Protein AF-C0H4D9-F1 (afdb_monomer)

Foldseek 3Di:
DCQPPPVLVSLVCLLPPPDDDLLVVQLVLLLVLLVVLLVLLVVLLVLLVVLVVPDPDFDPNVLSVVSNVLSVLLNVLSVVLNPDPCLSSVLSSCLLQVAALVSVVCSCVPVVPNSDDNVSSVSSVVNVVSLVVQLVSLVVLCVVLVPDPVLVPCPDSNSVSSPVSSVVSNVSSVVSVVSNCVSHPDDPVVSVVNNVVSVVVNVVVVVVVVVVVVD

Structure (mmCIF, N/CA/C/O backbone):
data_AF-C0H4D9-F1
#
_entry.id   AF-C0H4D9-F1
#
loop_
_atom_site.group_PDB
_atom_site.id
_atom_site.type_symbol
_atom_site.label_atom_id
_atom_site.label_alt_id
_atom_site.label_comp_id
_atom_site.label_asym_id
_atom_site.label_entity_id
_atom_site.label_seq_id
_atom_site.pdbx_PDB_ins_code
_atom_site.Cartn_x
_atom_site.Cartn_y
_atom_site.Cartn_z
_atom_site.occupancy
_atom_site.B_iso_or_equiv
_atom_site.auth_seq_id
_atom_site.auth_comp_id
_atom_site.auth_asym_id
_atom_site.auth_atom_id
_atom_site.pdbx_PDB_model_num
ATOM 1 N N . MET A 1 1 ? -23.596 -16.911 12.155 1.00 37.97 1 MET A N 1
ATOM 2 C CA . MET A 1 1 ? -22.727 -15.790 11.741 1.00 37.97 1 MET A CA 1
ATOM 3 C C . MET A 1 1 ? -23.620 -14.581 11.453 1.00 37.97 1 MET A C 1
ATOM 5 O O . MET A 1 1 ? -24.097 -14.422 10.344 1.00 37.97 1 MET A O 1
ATOM 9 N N . TYR A 1 2 ? -23.973 -13.820 12.497 1.00 35.69 2 TYR A N 1
ATOM 10 C CA . TYR A 1 2 ? -25.008 -12.763 12.500 1.00 35.69 2 TYR A CA 1
ATOM 11 C C . TYR A 1 2 ? -24.387 -11.387 12.828 1.00 35.69 2 TYR A C 1
ATOM 13 O O . TYR A 1 2 ? -24.858 -10.679 13.711 1.00 35.69 2 TYR A O 1
ATOM 21 N N . LEU A 1 3 ? -23.286 -11.010 12.171 1.00 48.09 3 LEU A N 1
ATOM 22 C CA . LEU A 1 3 ? -22.517 -9.817 12.571 1.00 48.09 3 LEU A CA 1
ATOM 23 C C . LEU A 1 3 ? -23.086 -8.468 12.088 1.00 48.09 3 LEU A C 1
ATOM 25 O O . LEU A 1 3 ? -22.596 -7.435 12.522 1.00 48.09 3 LEU A O 1
ATOM 29 N N . PHE A 1 4 ? -24.152 -8.450 11.277 1.00 52.28 4 PHE A N 1
ATOM 30 C CA . PHE A 1 4 ? -24.694 -7.208 10.696 1.00 52.28 4 PHE A CA 1
ATOM 31 C C . PHE A 1 4 ? -26.225 -7.128 10.722 1.00 52.28 4 PHE A C 1
ATOM 33 O O . PHE A 1 4 ? -26.843 -6.723 9.741 1.00 52.28 4 PHE A O 1
ATOM 40 N N . LYS A 1 5 ? -26.882 -7.543 11.815 1.00 46.16 5 LYS A N 1
ATOM 41 C CA . LYS A 1 5 ? -28.357 -7.501 11.852 1.00 46.16 5 LYS A CA 1
ATOM 42 C C . LYS A 1 5 ? -28.917 -6.067 11.872 1.00 46.16 5 LYS A C 1
ATOM 44 O O . LYS A 1 5 ? -30.000 -5.872 11.348 1.00 46.16 5 LYS A O 1
ATOM 49 N N . ASN A 1 6 ? -28.133 -5.089 12.346 1.00 52.19 6 ASN A N 1
ATOM 50 C CA . ASN A 1 6 ? -28.370 -3.648 12.197 1.00 52.19 6 ASN A CA 1
ATOM 51 C C . ASN A 1 6 ? -27.038 -2.957 11.850 1.00 52.19 6 ASN A C 1
ATOM 53 O O . ASN A 1 6 ? -26.202 -2.769 12.734 1.00 52.19 6 ASN A O 1
ATOM 57 N N . ALA A 1 7 ? -26.818 -2.588 10.580 1.00 55.47 7 ALA A N 1
ATOM 58 C CA . ALA A 1 7 ? -25.564 -1.971 10.123 1.00 55.47 7 ALA A CA 1
ATOM 59 C C . ALA A 1 7 ? -25.192 -0.737 10.962 1.00 55.47 7 ALA A C 1
ATOM 61 O O . ALA A 1 7 ? -24.068 -0.639 11.445 1.00 55.47 7 ALA A O 1
ATOM 62 N N . LYS A 1 8 ? -26.169 0.130 11.255 1.00 55.28 8 LYS A N 1
ATOM 63 C CA . LYS A 1 8 ? -25.978 1.338 12.065 1.00 55.28 8 LYS A CA 1
ATOM 64 C C . LYS A 1 8 ? -25.547 1.042 13.505 1.00 55.28 8 LYS A C 1
ATOM 66 O O . LYS A 1 8 ? -24.585 1.644 13.965 1.00 55.28 8 LYS A O 1
ATOM 71 N N . ASP A 1 9 ? -26.186 0.095 14.191 1.00 55.47 9 ASP A N 1
ATOM 72 C CA . ASP A 1 9 ? -25.812 -0.260 15.570 1.00 55.47 9 ASP A CA 1
ATOM 73 C C . ASP A 1 9 ? -24.460 -0.975 15.611 1.00 55.47 9 ASP A C 1
ATOM 75 O O . ASP A 1 9 ? -23.673 -0.754 16.525 1.00 55.47 9 ASP A O 1
ATOM 79 N N . SER A 1 10 ? -24.147 -1.795 14.600 1.00 57.94 10 SER A N 1
ATOM 80 C CA . SER A 1 10 ? -22.816 -2.399 14.469 1.00 57.94 10 SER A CA 1
ATOM 81 C C . SER A 1 10 ? -21.737 -1.349 14.199 1.00 57.94 10 SER A C 1
ATOM 83 O O . SER A 1 10 ? -20.654 -1.431 14.773 1.00 57.94 10 SER A O 1
ATOM 85 N N . LEU A 1 11 ? -22.055 -0.319 13.406 1.00 59.88 11 LEU A N 1
ATOM 86 C CA . LEU A 1 11 ? -21.171 0.800 13.106 1.00 59.88 11 LEU A CA 1
ATOM 87 C C . LEU A 1 11 ? -20.950 1.630 14.370 1.00 59.88 11 LEU A C 1
ATOM 89 O O . LEU A 1 11 ? -19.810 1.768 14.796 1.00 59.88 11 LEU A O 1
ATOM 93 N N . ILE A 1 12 ? -22.015 2.068 15.045 1.00 59.69 12 ILE A N 1
ATOM 94 C CA . ILE A 1 12 ? -21.944 2.801 16.317 1.00 59.69 12 ILE A CA 1
ATOM 95 C C . ILE A 1 12 ? -21.172 1.994 17.364 1.00 59.69 12 ILE A C 1
ATOM 97 O O . ILE A 1 12 ? -20.247 2.529 17.965 1.00 59.69 12 ILE A O 1
ATOM 101 N N . ASN A 1 13 ? -21.457 0.699 17.528 1.00 60.62 13 ASN A N 1
ATOM 102 C CA . ASN A 1 13 ? -20.742 -0.145 18.486 1.00 60.62 13 ASN A CA 1
ATOM 103 C C . ASN A 1 13 ? -19.265 -0.329 18.113 1.00 60.62 13 ASN A C 1
ATOM 105 O O . ASN A 1 13 ? -18.414 -0.275 18.993 1.00 60.62 13 ASN A O 1
ATOM 109 N N . SER A 1 14 ? -18.929 -0.489 16.830 1.00 60.72 14 SER A N 1
ATOM 110 C CA . SER A 1 14 ? -17.529 -0.559 16.377 1.00 60.72 14 SER A CA 1
ATOM 111 C C . SER A 1 14 ? -16.795 0.782 16.511 1.00 60.72 14 SER A C 1
ATOM 113 O O . SER A 1 14 ? -15.576 0.828 16.692 1.00 60.72 14 SER A O 1
ATOM 115 N N . LEU A 1 15 ? -17.534 1.893 16.435 1.00 58.78 15 LEU A N 1
ATOM 116 C CA . LEU A 1 15 ? -17.000 3.232 16.612 1.00 58.78 15 LEU A CA 1
ATOM 117 C C . LEU A 1 15 ? -16.802 3.574 18.093 1.00 58.78 15 LEU A C 1
ATOM 119 O O . LEU A 1 15 ? -15.788 4.191 18.409 1.00 58.78 15 LEU A O 1
ATOM 123 N N . GLN A 1 16 ? -17.717 3.152 18.970 1.00 57.56 16 GLN A N 1
ATOM 124 C CA . GLN A 1 16 ? -17.762 3.509 20.392 1.00 57.56 16 GLN A CA 1
ATOM 125 C C . GLN A 1 16 ? -17.072 2.500 21.324 1.00 57.56 16 GLN A C 1
ATOM 127 O O . GLN A 1 16 ? -16.568 2.906 22.369 1.00 57.56 16 GLN A O 1
ATOM 132 N N . TYR A 1 17 ? -17.012 1.206 20.985 1.00 52.22 17 TYR A N 1
ATOM 133 C CA . TYR A 1 17 ? -16.417 0.179 21.850 1.00 52.22 17 TYR A CA 1
ATOM 134 C C . TYR A 1 17 ? -15.049 -0.299 21.345 1.00 52.22 17 TYR A C 1
ATOM 136 O O . TYR A 1 17 ? -14.932 -1.103 20.425 1.00 52.22 17 TYR A O 1
ATOM 144 N N . ASP A 1 18 ? -14.003 0.137 22.050 1.00 54.44 18 ASP A N 1
ATOM 145 C CA . ASP A 1 18 ? -12.573 -0.131 21.809 1.00 54.44 18 ASP A CA 1
ATOM 146 C C . ASP A 1 18 ? -12.089 -1.557 22.160 1.00 54.44 18 ASP A C 1
ATOM 148 O O . ASP A 1 18 ? -10.903 -1.809 22.387 1.00 54.44 18 ASP A O 1
ATOM 152 N N . LYS A 1 19 ? -12.990 -2.538 22.238 1.00 46.06 19 LYS A N 1
ATOM 153 C CA . LYS A 1 19 ? -12.646 -3.885 22.716 1.00 46.06 19 LYS A CA 1
ATOM 154 C C . LYS A 1 19 ? -12.554 -4.881 21.568 1.00 46.06 19 LYS A C 1
ATOM 156 O O . LYS A 1 19 ? -13.545 -5.517 21.235 1.00 46.06 19 LYS A O 1
ATOM 161 N N . SER A 1 20 ? -11.358 -5.066 21.004 1.00 55.25 20 SER A N 1
ATOM 162 C CA . SER A 1 20 ? -10.828 -6.395 20.629 1.00 55.25 20 SER A CA 1
ATOM 163 C C . SER A 1 20 ? -9.484 -6.290 19.889 1.00 55.25 20 SER A C 1
ATOM 165 O O . SER A 1 20 ? -9.275 -5.449 19.015 1.00 55.25 20 SER A O 1
ATOM 167 N N . SER A 1 21 ? -8.566 -7.196 20.240 1.00 62.94 21 SER A N 1
ATOM 168 C CA . SER A 1 21 ? -7.184 -7.339 19.748 1.00 62.94 21 SER A CA 1
ATOM 169 C C . SER A 1 21 ? -6.909 -7.123 18.244 1.00 62.94 21 SER A C 1
ATOM 171 O O . SER A 1 21 ? -5.824 -6.603 17.950 1.00 62.94 21 SER A O 1
ATOM 173 N N . PRO A 1 22 ? -7.797 -7.456 17.276 1.00 74.06 22 PRO A N 1
ATOM 174 C CA . PRO A 1 22 ? -7.524 -7.200 15.862 1.00 74.06 22 PRO A CA 1
ATOM 175 C C . PRO A 1 22 ? -7.371 -5.715 15.529 1.00 74.06 22 PRO A C 1
ATOM 177 O O . PRO A 1 22 ? -6.440 -5.377 14.805 1.00 74.06 22 PRO A O 1
ATOM 180 N N . LEU A 1 23 ? -8.199 -4.813 16.074 1.00 77.06 23 LEU A N 1
ATOM 181 C CA . LEU A 1 23 ? -8.164 -3.397 15.678 1.00 77.06 23 LEU A CA 1
ATOM 182 C C . LEU A 1 23 ? -6.871 -2.704 16.133 1.00 77.06 23 LEU A C 1
ATOM 184 O O . LEU A 1 23 ? -6.283 -1.931 15.380 1.00 77.06 23 LEU A O 1
ATOM 188 N N . ILE A 1 24 ? -6.390 -3.021 17.340 1.00 80.06 24 ILE A N 1
ATOM 189 C CA . ILE A 1 24 ? -5.120 -2.502 17.878 1.00 80.06 24 ILE A CA 1
ATOM 190 C C . ILE A 1 24 ? -3.944 -3.001 17.032 1.00 80.06 24 ILE A C 1
ATOM 192 O O . ILE A 1 24 ? -3.076 -2.216 16.643 1.00 80.06 24 ILE A O 1
ATOM 196 N N . LYS A 1 25 ? -3.936 -4.300 16.704 1.00 84.06 25 LYS A N 1
ATOM 197 C CA . LYS A 1 25 ? -2.918 -4.902 15.835 1.00 84.06 25 LYS A CA 1
ATOM 198 C C . LYS A 1 25 ? -2.919 -4.243 14.456 1.00 84.06 25 LYS A C 1
ATOM 200 O O . LYS A 1 25 ? -1.864 -3.876 13.950 1.00 84.06 25 LYS A O 1
ATOM 205 N N . LEU A 1 26 ? -4.097 -4.054 13.877 1.00 85.75 26 LEU A N 1
ATOM 206 C CA . LEU A 1 26 ? -4.300 -3.482 12.550 1.00 85.75 26 LEU A CA 1
ATOM 207 C C . LEU A 1 26 ? -3.932 -1.985 12.522 1.00 85.75 26 LEU A C 1
ATOM 209 O O . LEU A 1 26 ? -3.289 -1.544 11.578 1.00 85.75 26 LEU A O 1
ATOM 213 N N . ASN A 1 27 ? -4.195 -1.226 13.592 1.00 87.19 27 ASN A N 1
ATOM 214 C CA . ASN A 1 27 ? -3.711 0.152 13.761 1.00 87.19 27 ASN A CA 1
ATOM 215 C C . ASN A 1 27 ? -2.172 0.230 13.791 1.00 87.19 27 ASN A C 1
ATOM 217 O O . ASN A 1 27 ? -1.574 1.054 13.097 1.00 87.19 27 ASN A O 1
ATOM 221 N N . TYR A 1 28 ? -1.513 -0.652 14.552 1.00 87.56 28 TYR A N 1
ATOM 222 C CA . TYR A 1 28 ? -0.048 -0.725 14.566 1.00 87.56 28 TYR A CA 1
ATOM 223 C C . TYR A 1 28 ? 0.511 -1.061 13.177 1.00 87.56 28 TYR A C 1
ATOM 225 O O . TYR A 1 28 ? 1.424 -0.387 12.699 1.00 87.56 28 TYR A O 1
ATOM 233 N N . LEU A 1 29 ? -0.076 -2.054 12.501 1.00 91.25 29 LEU A N 1
ATOM 234 C CA . LEU A 1 29 ? 0.303 -2.427 11.139 1.00 91.25 29 LEU A CA 1
ATOM 235 C C . LEU A 1 29 ? 0.107 -1.265 10.161 1.00 91.25 29 LEU A C 1
ATOM 237 O O . LEU A 1 29 ? 1.019 -0.990 9.391 1.00 91.25 29 LEU A O 1
ATOM 241 N N . PHE A 1 30 ? -1.003 -0.525 10.227 1.00 90.56 30 PHE A N 1
ATOM 242 C CA . PHE A 1 30 ? -1.216 0.641 9.364 1.00 90.56 30 PHE A CA 1
ATOM 243 C C . PHE A 1 30 ? -0.217 1.761 9.612 1.00 90.56 30 PHE A C 1
ATOM 245 O O . PHE A 1 30 ? 0.245 2.376 8.656 1.00 90.56 30 PHE A O 1
ATOM 252 N N . LYS A 1 31 ? 0.183 1.999 10.863 1.00 92.62 31 LYS A N 1
ATOM 253 C CA . LYS A 1 31 ? 1.251 2.959 11.165 1.00 92.62 31 LYS A CA 1
ATOM 254 C C . LYS A 1 31 ? 2.574 2.556 10.509 1.00 92.62 31 LYS A C 1
ATOM 256 O O . LYS A 1 31 ? 3.301 3.419 10.026 1.00 92.62 31 LYS A O 1
ATOM 261 N N . VAL A 1 32 ? 2.885 1.260 10.486 1.00 93.31 32 VAL A N 1
ATOM 262 C CA . VAL A 1 32 ? 4.077 0.724 9.813 1.00 93.31 32 VAL A CA 1
ATOM 263 C C . VAL A 1 32 ? 3.936 0.831 8.293 1.00 93.31 32 VAL A C 1
ATOM 265 O O . VAL A 1 32 ? 4.820 1.394 7.654 1.00 93.31 32 VAL A O 1
ATOM 268 N N . ILE A 1 33 ? 2.815 0.372 7.729 1.00 93.06 33 ILE A N 1
ATOM 269 C CA . ILE A 1 33 ? 2.524 0.431 6.290 1.00 93.06 33 ILE A CA 1
ATOM 270 C C . ILE A 1 33 ? 2.630 1.871 5.794 1.00 93.06 33 ILE A C 1
ATOM 272 O O . ILE A 1 33 ? 3.413 2.125 4.894 1.00 93.06 33 ILE A O 1
ATOM 276 N N . LEU A 1 34 ? 1.947 2.827 6.429 1.00 93.75 34 LEU A N 1
ATOM 277 C CA . LEU A 1 34 ? 1.977 4.233 6.019 1.00 93.75 34 LEU A CA 1
ATOM 278 C C . LEU A 1 34 ? 3.386 4.833 6.055 1.00 93.75 34 LEU A C 1
ATOM 280 O O . LEU A 1 34 ? 3.729 5.615 5.176 1.00 93.75 34 LEU A O 1
ATOM 284 N N . ARG A 1 35 ? 4.220 4.463 7.038 1.00 94.44 35 ARG A N 1
ATOM 285 C CA . ARG A 1 35 ? 5.624 4.906 7.090 1.00 94.44 35 ARG A CA 1
ATOM 286 C C . ARG A 1 35 ? 6.430 4.354 5.923 1.00 94.44 35 ARG A C 1
ATOM 288 O O . ARG A 1 35 ? 7.180 5.103 5.306 1.00 94.44 35 ARG A O 1
ATOM 295 N N . PHE A 1 36 ? 6.274 3.069 5.615 1.00 93.31 36 PHE A N 1
ATOM 296 C CA . PHE A 1 36 ? 6.937 2.469 4.461 1.00 93.31 36 PHE A CA 1
ATOM 297 C C . PHE A 1 36 ? 6.423 3.061 3.152 1.00 93.31 3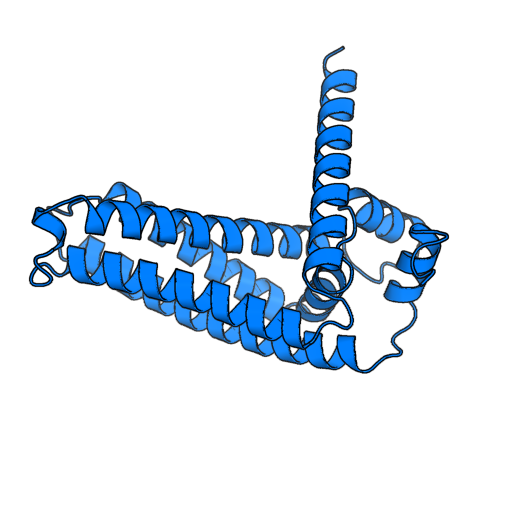6 PHE A C 1
ATOM 299 O O . PHE A 1 36 ? 7.232 3.443 2.317 1.00 93.31 36 PHE A O 1
ATOM 306 N N . THR A 1 37 ? 5.110 3.226 2.996 1.00 93.62 37 THR A N 1
ATOM 307 C CA . THR A 1 37 ? 4.505 3.872 1.830 1.00 93.62 37 THR A CA 1
ATOM 308 C C . THR A 1 37 ? 5.037 5.288 1.647 1.00 93.62 37 THR A C 1
ATOM 310 O O . THR A 1 37 ? 5.414 5.641 0.534 1.00 93.62 37 THR A O 1
ATOM 313 N N . PHE A 1 38 ? 5.143 6.075 2.721 1.00 95.06 38 PHE A N 1
ATOM 314 C CA . PHE A 1 38 ? 5.746 7.407 2.686 1.00 95.06 38 PHE A CA 1
ATOM 315 C C . PHE A 1 38 ? 7.200 7.360 2.204 1.00 95.06 38 PHE A C 1
ATOM 317 O O . PHE A 1 38 ? 7.545 8.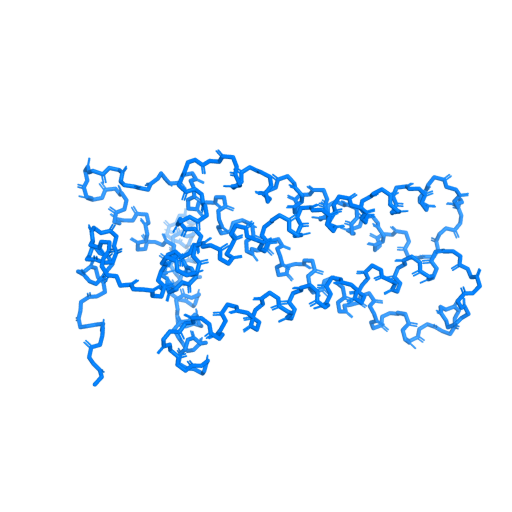030 1.237 1.00 95.06 38 PHE A O 1
ATOM 324 N N . LEU A 1 39 ? 8.044 6.537 2.836 1.00 95.12 39 LEU A N 1
ATOM 325 C CA . LEU A 1 39 ? 9.465 6.438 2.490 1.00 95.12 39 LEU A CA 1
ATOM 326 C C . LEU A 1 39 ? 9.676 5.970 1.047 1.00 95.12 39 LEU A C 1
ATOM 328 O O . LEU A 1 39 ? 10.463 6.567 0.317 1.00 95.12 39 LEU A O 1
ATOM 332 N N . VAL A 1 40 ? 8.949 4.934 0.629 1.00 93.44 40 VAL A N 1
ATOM 333 C CA . VAL A 1 40 ? 9.043 4.360 -0.717 1.00 93.44 40 VAL A CA 1
ATOM 334 C C . VAL A 1 40 ? 8.569 5.373 -1.757 1.00 93.44 40 VAL A C 1
ATOM 336 O O . VAL A 1 40 ? 9.320 5.682 -2.680 1.00 93.44 40 VAL A O 1
ATOM 339 N N . SER A 1 41 ? 7.385 5.966 -1.575 1.00 93.25 41 SER A N 1
ATOM 340 C CA . SER A 1 41 ? 6.849 6.955 -2.523 1.00 93.25 41 SER A CA 1
ATOM 341 C C . SER A 1 41 ? 7.715 8.206 -2.629 1.00 93.25 41 SER A C 1
ATOM 343 O O . SER A 1 41 ? 7.949 8.695 -3.733 1.00 93.25 41 SER A O 1
ATOM 345 N N . PHE A 1 42 ? 8.268 8.684 -1.514 1.00 94.50 42 PHE A N 1
ATOM 346 C CA . PHE A 1 42 ? 9.192 9.813 -1.515 1.00 94.50 42 PHE A CA 1
ATOM 347 C C . PHE A 1 42 ? 10.518 9.470 -2.210 1.00 94.50 42 PHE A C 1
ATOM 349 O O . PHE A 1 42 ? 11.031 10.263 -2.998 1.00 94.50 42 PHE A O 1
ATOM 356 N N . SER A 1 43 ? 11.059 8.269 -1.977 1.00 93.94 43 SER A N 1
ATOM 357 C CA . SER A 1 43 ? 12.288 7.825 -2.645 1.00 93.94 43 SER A CA 1
ATOM 358 C C . SER A 1 43 ? 12.105 7.657 -4.157 1.00 93.94 43 SER A C 1
ATOM 360 O O . SER A 1 43 ? 12.965 8.078 -4.931 1.00 93.94 43 SER A O 1
ATOM 362 N N . PHE A 1 44 ? 10.962 7.127 -4.601 1.00 92.31 44 PHE A N 1
ATOM 363 C CA . PHE A 1 44 ? 10.647 7.022 -6.024 1.00 92.31 44 PHE A CA 1
ATOM 364 C C . PHE A 1 44 ? 10.368 8.366 -6.664 1.00 92.31 44 PHE A C 1
ATOM 366 O O . PHE A 1 44 ? 10.820 8.578 -7.783 1.00 92.31 44 PHE A O 1
ATOM 373 N N . LEU A 1 45 ? 9.730 9.298 -5.955 1.00 93.62 45 LEU A N 1
ATOM 374 C CA . LEU A 1 45 ? 9.599 10.670 -6.432 1.00 93.62 45 LEU A CA 1
ATOM 375 C C . LEU A 1 45 ? 10.979 11.264 -6.760 1.00 93.62 45 LEU A C 1
ATOM 377 O O . LEU A 1 45 ? 11.164 11.802 -7.848 1.00 93.62 45 LEU A O 1
ATOM 381 N N . ALA A 1 46 ? 11.968 11.098 -5.875 1.00 92.50 46 ALA A N 1
ATOM 382 C CA . ALA A 1 46 ? 13.327 11.582 -6.116 1.00 92.50 46 ALA A CA 1
ATOM 383 C C . ALA A 1 46 ? 13.989 10.922 -7.341 1.00 92.50 46 ALA A C 1
ATOM 385 O O . ALA A 1 46 ? 14.613 11.613 -8.149 1.00 92.50 46 ALA A O 1
ATOM 386 N N . ILE A 1 47 ? 13.827 9.605 -7.515 1.00 91.00 47 ILE A N 1
ATOM 387 C CA . ILE A 1 47 ? 14.358 8.869 -8.676 1.00 91.00 47 ILE A CA 1
ATOM 388 C C . ILE A 1 47 ? 13.690 9.335 -9.977 1.00 91.00 47 ILE A C 1
ATOM 390 O O . ILE A 1 47 ? 14.375 9.598 -10.966 1.00 91.00 47 ILE A O 1
ATOM 394 N N . ILE A 1 48 ? 12.366 9.481 -9.977 1.00 90.88 48 ILE A N 1
ATOM 395 C CA . ILE A 1 48 ? 11.579 9.911 -11.137 1.00 90.88 48 ILE A CA 1
ATOM 396 C C . ILE A 1 48 ? 11.959 11.332 -11.556 1.00 90.88 48 ILE A C 1
ATOM 398 O O . ILE A 1 48 ? 12.270 11.558 -12.724 1.00 90.88 48 ILE A O 1
ATOM 402 N N . VAL A 1 49 ? 12.008 12.271 -10.607 1.00 91.12 49 VAL A N 1
ATOM 403 C CA . VAL A 1 49 ? 12.409 13.662 -10.872 1.00 91.12 49 VAL A CA 1
ATOM 404 C C . VAL A 1 49 ? 13.843 13.723 -11.400 1.00 91.12 49 VAL A C 1
ATOM 406 O O . VAL A 1 49 ? 14.114 14.441 -12.359 1.00 91.12 49 VAL A O 1
ATOM 409 N N . SER A 1 50 ? 14.753 12.921 -10.837 1.00 89.44 50 SER A N 1
ATOM 410 C CA . SER A 1 50 ? 16.135 12.834 -11.328 1.00 89.44 50 SER A CA 1
ATOM 411 C C . SER A 1 50 ? 16.194 12.307 -12.765 1.00 89.44 50 SER A C 1
ATOM 413 O O . SER A 1 50 ? 16.918 12.855 -13.590 1.00 89.44 50 SER A O 1
ATOM 415 N N . THR A 1 51 ? 15.387 11.294 -13.092 1.00 87.62 51 THR A N 1
ATOM 416 C CA . THR A 1 51 ? 15.305 10.731 -14.451 1.00 87.62 51 THR A CA 1
ATOM 417 C C . THR A 1 51 ? 14.761 11.769 -15.437 1.00 87.62 51 THR A C 1
ATOM 419 O O . THR A 1 51 ? 15.347 11.972 -16.498 1.00 87.62 51 THR A O 1
ATOM 422 N N . LEU A 1 52 ? 13.695 12.487 -15.058 1.00 88.00 52 LEU A N 1
ATOM 423 C CA . LEU A 1 52 ? 13.095 13.570 -15.849 1.00 88.00 52 LEU A CA 1
ATOM 424 C C . LEU A 1 52 ? 14.058 14.734 -16.113 1.00 88.00 52 LEU A C 1
ATOM 426 O O . LEU A 1 52 ? 13.914 15.415 -17.126 1.00 88.00 52 LEU A O 1
ATOM 430 N N . TYR A 1 53 ? 15.003 14.976 -15.203 1.00 87.88 53 TYR A N 1
ATOM 431 C CA . TYR A 1 53 ? 15.990 16.046 -15.327 1.00 87.88 53 TYR A CA 1
ATOM 432 C C . TYR A 1 53 ? 17.205 15.649 -16.177 1.00 87.88 53 TYR A C 1
ATOM 434 O O . TYR A 1 53 ? 17.741 16.481 -16.906 1.00 87.88 53 TYR A O 1
ATOM 442 N N . VAL A 1 54 ? 17.659 14.396 -16.078 1.00 86.00 54 VAL A N 1
ATOM 443 C CA . VAL A 1 54 ? 18.874 13.920 -16.763 1.00 86.00 54 VAL A CA 1
ATOM 444 C C . VAL A 1 54 ? 18.603 13.553 -18.223 1.00 86.00 54 VAL A C 1
ATOM 446 O O . VAL A 1 54 ? 19.443 13.811 -19.086 1.00 86.00 54 VAL A O 1
ATOM 449 N N . GLU A 1 55 ? 17.445 12.966 -18.525 1.00 80.69 55 GLU A N 1
ATOM 450 C CA . GLU A 1 55 ? 17.121 12.510 -19.876 1.00 80.69 55 GLU A CA 1
ATOM 451 C C . GLU A 1 55 ? 16.191 13.482 -20.616 1.00 80.69 55 GLU A C 1
ATOM 453 O O . GLU A 1 55 ? 15.034 13.684 -20.253 1.00 80.69 55 GLU A O 1
ATOM 458 N N . ASN A 1 56 ? 16.662 14.039 -21.735 1.00 71.12 56 ASN A N 1
ATOM 459 C CA . ASN A 1 56 ? 15.836 14.917 -22.576 1.00 71.12 56 ASN A CA 1
ATOM 460 C C . ASN A 1 56 ? 14.831 14.143 -23.452 1.00 71.12 56 ASN A C 1
ATOM 462 O O . ASN A 1 56 ? 13.747 14.653 -23.741 1.00 71.12 56 ASN A O 1
ATOM 466 N N . ASN A 1 57 ? 15.165 12.907 -23.847 1.00 76.50 57 ASN A N 1
ATOM 467 C CA . ASN A 1 57 ? 14.379 12.080 -24.770 1.00 76.50 57 ASN A CA 1
ATOM 468 C C . ASN A 1 57 ? 13.821 10.830 -24.077 1.00 76.50 57 ASN A C 1
ATOM 470 O O . ASN A 1 57 ? 14.200 9.702 -24.377 1.00 76.50 57 ASN A O 1
ATOM 474 N N . ILE A 1 58 ? 12.896 11.053 -23.148 1.00 77.88 58 ILE A N 1
ATOM 475 C CA . ILE A 1 58 ? 12.277 9.995 -22.344 1.00 77.88 58 ILE A CA 1
ATOM 476 C C . ILE A 1 58 ? 11.149 9.322 -23.126 1.00 77.88 58 ILE A C 1
ATOM 478 O O . ILE A 1 58 ? 10.114 9.932 -23.421 1.00 77.88 58 ILE A O 1
ATOM 482 N N . ILE A 1 59 ? 11.319 8.032 -23.404 1.00 75.38 59 ILE A N 1
ATOM 483 C CA . ILE A 1 59 ? 10.239 7.163 -23.880 1.00 75.38 59 ILE A CA 1
ATOM 484 C C . ILE A 1 5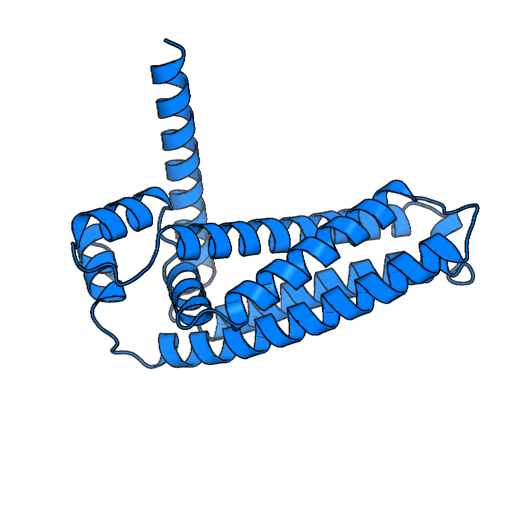9 ? 9.198 7.037 -22.757 1.00 75.38 59 ILE A C 1
ATOM 486 O O . ILE A 1 59 ? 9.555 6.830 -21.603 1.00 75.38 59 ILE A O 1
ATOM 490 N N . ASN A 1 60 ? 7.910 7.178 -23.081 1.00 80.31 60 ASN A N 1
ATOM 491 C CA . ASN A 1 60 ? 6.798 7.136 -22.118 1.00 80.31 60 ASN A CA 1
ATOM 492 C C . ASN A 1 60 ? 6.839 8.226 -21.029 1.00 80.31 60 ASN A C 1
ATOM 494 O O . ASN A 1 60 ? 6.324 8.040 -19.926 1.00 80.31 60 ASN A O 1
ATOM 498 N N . LYS A 1 61 ? 7.345 9.422 -21.362 1.00 85.62 61 LYS A N 1
ATOM 499 C CA . LYS A 1 61 ? 7.378 10.594 -20.464 1.00 85.62 61 LYS A CA 1
ATOM 500 C C . LYS A 1 61 ? 6.061 10.859 -19.722 1.00 85.62 61 LYS A C 1
ATOM 502 O O . LYS A 1 61 ? 6.087 11.182 -18.540 1.00 85.62 61 LYS A O 1
ATOM 507 N N . LYS A 1 62 ? 4.911 10.703 -20.389 1.00 88.25 62 LYS A N 1
ATOM 508 C CA . LYS A 1 62 ? 3.585 10.892 -19.767 1.00 88.25 62 LYS A CA 1
ATOM 509 C C . LYS A 1 62 ? 3.332 9.914 -18.619 1.00 88.25 62 LYS A C 1
ATOM 511 O O . LYS A 1 62 ? 2.756 10.297 -17.606 1.00 88.25 62 LYS A O 1
ATOM 516 N N . LEU A 1 63 ? 3.765 8.666 -18.774 1.00 88.62 63 LEU A N 1
ATOM 517 C CA . LEU A 1 63 ? 3.601 7.639 -17.756 1.00 88.62 63 LEU A CA 1
ATOM 518 C C . LEU A 1 63 ? 4.511 7.935 -16.560 1.00 88.62 63 LEU A C 1
ATOM 520 O O . LEU A 1 63 ? 4.057 7.911 -15.418 1.00 88.62 63 LEU A O 1
ATOM 524 N N . LEU A 1 64 ? 5.753 8.342 -16.822 1.00 88.50 64 LEU A N 1
ATOM 525 C CA . LEU A 1 64 ? 6.686 8.767 -15.782 1.00 88.50 64 LEU A CA 1
ATOM 526 C C . LEU A 1 64 ? 6.163 9.989 -14.995 1.00 88.50 64 LEU A C 1
ATOM 528 O O . LEU A 1 64 ? 6.191 9.991 -13.767 1.00 88.50 64 LEU A O 1
ATOM 532 N N . GLN A 1 65 ? 5.583 10.979 -15.680 1.00 91.75 65 GLN A N 1
ATOM 533 C CA . GLN A 1 65 ? 4.903 12.122 -15.048 1.00 91.75 65 GLN A CA 1
ATOM 534 C C . GLN A 1 65 ? 3.674 11.700 -14.229 1.00 91.75 65 GLN A C 1
ATOM 536 O O . GLN A 1 65 ? 3.401 12.267 -13.171 1.00 91.75 65 GLN A O 1
ATOM 541 N N . SER A 1 66 ? 2.925 10.689 -14.680 1.00 92.44 66 SER A N 1
ATOM 542 C CA . SER A 1 66 ? 1.804 10.156 -13.901 1.00 92.44 66 SER A CA 1
ATOM 543 C C . SER A 1 66 ? 2.280 9.515 -12.594 1.00 92.44 66 SER A C 1
ATOM 545 O O . SER A 1 66 ? 1.682 9.756 -11.542 1.00 92.44 66 SER A O 1
ATOM 547 N N . PHE A 1 67 ? 3.402 8.786 -12.618 1.00 92.69 67 PHE A N 1
ATOM 548 C CA . PHE A 1 67 ? 4.034 8.284 -11.401 1.00 92.69 67 PHE A CA 1
ATOM 549 C C . PHE A 1 67 ? 4.545 9.407 -10.508 1.00 92.69 67 PHE A C 1
ATOM 551 O O . PHE A 1 67 ? 4.357 9.323 -9.301 1.00 92.69 67 PHE A O 1
ATOM 558 N N . GLU A 1 68 ? 5.151 10.457 -11.059 1.00 92.75 68 GLU A N 1
ATOM 559 C CA . GLU A 1 68 ? 5.605 11.618 -10.284 1.00 92.75 68 GLU A CA 1
ATOM 560 C C . GLU A 1 68 ? 4.452 12.224 -9.469 1.00 92.75 68 GLU A C 1
ATOM 562 O O . GLU A 1 68 ? 4.518 12.305 -8.240 1.00 92.75 68 GLU A O 1
ATOM 567 N N . ILE A 1 69 ? 3.352 12.569 -10.146 1.00 94.31 69 ILE A N 1
ATOM 568 C CA . ILE A 1 69 ? 2.184 13.212 -9.531 1.00 94.31 69 ILE A CA 1
ATOM 569 C C . ILE A 1 69 ? 1.568 12.298 -8.472 1.00 94.31 69 ILE A C 1
ATOM 571 O O . ILE A 1 69 ? 1.304 12.720 -7.345 1.00 94.31 69 ILE A O 1
ATOM 575 N N . THR A 1 70 ? 1.344 11.032 -8.815 1.00 93.19 70 THR A N 1
ATOM 576 C CA . THR A 1 70 ? 0.711 10.082 -7.896 1.00 93.19 70 THR A CA 1
ATOM 577 C C . THR A 1 70 ? 1.604 9.726 -6.709 1.00 93.19 70 THR A C 1
ATOM 579 O O . THR A 1 70 ? 1.095 9.627 -5.594 1.00 93.19 70 THR A O 1
ATOM 582 N N . SER A 1 71 ? 2.924 9.624 -6.897 1.00 93.50 71 SER A N 1
ATOM 583 C CA . SER A 1 71 ? 3.897 9.415 -5.812 1.00 93.50 71 SER A CA 1
ATOM 584 C C . SER A 1 71 ? 3.913 10.598 -4.850 1.00 93.50 71 SER A C 1
ATOM 586 O O . SER A 1 71 ? 3.900 10.408 -3.633 1.00 93.50 71 SER A O 1
ATOM 588 N N . LEU A 1 72 ? 3.869 11.824 -5.379 1.00 95.50 72 LEU A N 1
ATOM 589 C CA . LEU A 1 72 ? 3.774 13.036 -4.573 1.00 95.50 72 LEU A CA 1
ATOM 590 C C . LEU A 1 72 ? 2.483 13.042 -3.748 1.00 95.50 72 LEU A C 1
ATOM 592 O O . LEU A 1 72 ? 2.543 13.192 -2.528 1.00 95.50 72 LEU A O 1
ATOM 596 N N . ILE A 1 73 ? 1.330 12.796 -4.374 1.00 95.38 73 ILE A N 1
ATOM 597 C CA . ILE A 1 73 ? 0.039 12.752 -3.670 1.00 95.38 73 ILE A CA 1
ATOM 598 C C . ILE A 1 73 ? 0.038 11.647 -2.602 1.00 95.38 73 ILE A C 1
ATOM 600 O O . ILE A 1 73 ? -0.384 11.888 -1.472 1.00 95.38 73 ILE A O 1
ATOM 604 N N . LEU A 1 74 ? 0.549 10.454 -2.920 1.00 94.69 74 LEU A N 1
ATOM 605 C CA . LEU A 1 74 ? 0.610 9.324 -1.991 1.00 94.69 74 LEU A CA 1
ATOM 606 C C . LEU A 1 74 ? 1.528 9.615 -0.792 1.00 94.69 74 LEU A C 1
ATOM 608 O O . LEU A 1 74 ? 1.169 9.316 0.352 1.00 94.69 74 LEU A O 1
ATOM 612 N N . SER A 1 75 ? 2.681 10.246 -1.028 1.00 95.12 75 SER A N 1
ATOM 613 C CA . SER A 1 75 ? 3.605 10.658 0.035 1.00 95.12 75 SER A CA 1
ATOM 614 C C . SER A 1 75 ? 2.973 11.714 0.953 1.00 95.12 75 SER A C 1
ATOM 616 O O . SER A 1 75 ? 3.008 11.579 2.175 1.00 95.12 75 SER A O 1
ATOM 618 N N . LEU A 1 76 ? 2.288 12.714 0.393 1.00 95.50 76 LEU A N 1
ATOM 619 C CA . LEU A 1 76 ? 1.613 13.745 1.180 1.00 95.50 76 LEU A CA 1
ATOM 620 C C . LEU A 1 76 ? 0.455 13.168 1.994 1.00 95.50 76 LEU A C 1
ATOM 622 O O . LEU A 1 76 ? 0.352 13.440 3.188 1.00 95.50 76 LEU A O 1
ATOM 626 N N . LEU A 1 77 ? -0.394 12.338 1.385 1.00 95.25 77 LEU A N 1
ATOM 627 C CA . LEU A 1 77 ? -1.522 11.721 2.084 1.00 95.25 77 LEU A CA 1
ATOM 628 C C . LEU A 1 77 ? -1.054 10.794 3.205 1.00 95.25 77 LEU A C 1
ATOM 630 O O . LEU A 1 77 ? -1.578 10.875 4.316 1.00 95.25 77 LEU A O 1
ATOM 634 N N . SER A 1 78 ? -0.044 9.958 2.951 1.00 93.75 78 SER A N 1
ATOM 635 C CA . SER A 1 78 ? 0.511 9.076 3.984 1.00 93.75 78 SER A CA 1
ATOM 636 C C . SER A 1 78 ? 1.094 9.869 5.156 1.00 93.75 78 SER A C 1
ATOM 638 O O . SER A 1 78 ? 0.817 9.545 6.312 1.00 93.75 78 SER A O 1
ATOM 640 N N . PHE A 1 79 ? 1.814 10.956 4.880 1.00 94.06 79 PHE A N 1
ATOM 641 C CA . PHE A 1 79 ? 2.351 11.848 5.905 1.00 94.06 79 PHE A CA 1
ATOM 642 C C . PHE A 1 79 ? 1.256 12.555 6.716 1.00 94.06 79 PHE A C 1
ATOM 644 O O . PHE A 1 79 ? 1.298 12.552 7.949 1.00 94.06 79 PHE A O 1
ATOM 651 N N . ILE A 1 80 ? 0.239 13.109 6.048 1.00 93.69 80 ILE A N 1
ATOM 652 C CA . ILE A 1 80 ? -0.888 13.786 6.707 1.00 93.69 80 ILE A CA 1
ATOM 653 C C . ILE A 1 80 ? -1.631 12.809 7.625 1.00 93.69 80 ILE A C 1
ATOM 655 O O . ILE A 1 80 ? -1.901 13.143 8.779 1.00 93.69 80 ILE A O 1
ATOM 659 N N . ILE A 1 81 ? -1.928 11.593 7.158 1.00 91.88 81 ILE A N 1
ATOM 660 C CA . ILE A 1 81 ? -2.618 10.577 7.969 1.00 91.88 81 ILE A CA 1
ATOM 661 C C . ILE A 1 81 ? -1.767 10.168 9.180 1.00 91.88 81 ILE A C 1
ATOM 663 O O . ILE A 1 81 ? -2.315 9.971 10.264 1.00 91.88 81 ILE A O 1
ATOM 667 N N . LEU A 1 82 ? -0.441 10.079 9.031 1.00 92.75 82 LEU A N 1
ATOM 668 C CA . LEU A 1 82 ? 0.480 9.728 10.120 1.00 92.75 82 LEU A CA 1
ATOM 669 C C . LEU A 1 82 ? 0.560 10.784 11.231 1.00 92.75 82 LEU A C 1
ATOM 671 O O . LEU A 1 82 ? 0.760 10.413 12.388 1.00 92.75 82 LEU A O 1
ATOM 675 N N . ILE A 1 83 ? 0.445 12.073 10.899 1.00 92.06 83 ILE A N 1
ATOM 676 C CA . ILE A 1 83 ? 0.525 13.172 11.880 1.00 92.06 83 ILE A CA 1
ATOM 677 C C . ILE A 1 83 ? -0.782 13.344 12.655 1.00 92.06 83 ILE A C 1
ATOM 679 O O . ILE A 1 83 ? -0.775 13.789 13.806 1.00 92.06 83 ILE A O 1
ATOM 683 N N . ARG A 1 84 ? -1.921 13.004 12.049 1.00 88.62 84 ARG A N 1
ATOM 684 C CA . ARG A 1 84 ? -3.229 13.196 12.680 1.00 88.62 84 ARG A CA 1
ATOM 685 C C . ARG A 1 84 ? -3.438 12.193 13.811 1.00 88.62 84 ARG A C 1
ATOM 687 O O . ARG A 1 84 ? -3.286 10.992 13.613 1.00 88.62 84 ARG A O 1
ATOM 694 N N . GLN A 1 85 ? -3.856 12.692 14.979 1.00 80.38 85 GLN A N 1
ATOM 695 C CA . GLN A 1 85 ? -3.983 11.909 16.221 1.00 80.38 85 GLN A CA 1
ATOM 696 C C . GLN A 1 85 ? -4.761 10.594 16.037 1.00 80.38 85 GLN A C 1
ATOM 698 O O . GLN A 1 85 ? -4.340 9.563 16.554 1.00 80.38 85 GLN A O 1
ATOM 703 N N . ASN A 1 86 ? -5.838 10.619 15.243 1.00 80.94 86 ASN A N 1
ATOM 704 C CA . ASN A 1 86 ? -6.703 9.462 15.001 1.00 80.94 86 ASN A CA 1
ATOM 705 C C . ASN A 1 86 ? -6.599 8.897 13.574 1.00 80.94 86 ASN A C 1
ATOM 707 O O . ASN A 1 86 ? -7.341 7.977 13.239 1.00 80.94 86 ASN A O 1
ATOM 711 N N . GLY A 1 87 ? -5.701 9.407 12.723 1.00 83.62 87 GLY A N 1
ATOM 712 C CA . GLY A 1 87 ? -5.682 9.078 11.290 1.00 83.62 87 GLY A CA 1
ATOM 713 C C . GLY A 1 87 ? -5.508 7.582 11.018 1.00 83.62 87 GLY A C 1
ATOM 714 O O . GLY A 1 87 ? -6.322 6.968 10.329 1.00 83.62 87 GLY A O 1
ATOM 715 N N . THR A 1 88 ? -4.496 6.958 11.628 1.00 86.94 88 THR A N 1
ATOM 716 C CA . THR A 1 88 ? -4.222 5.518 11.452 1.00 86.94 88 THR A CA 1
ATOM 717 C C . THR A 1 88 ? -5.315 4.627 12.040 1.00 86.94 88 THR A C 1
ATOM 719 O O . THR A 1 88 ? -5.582 3.546 11.521 1.00 86.94 88 THR A O 1
ATOM 722 N N . TYR A 1 89 ? -5.967 5.095 13.103 1.00 84.38 89 TYR A N 1
ATOM 723 C CA . TYR A 1 89 ? -7.058 4.390 13.766 1.00 84.38 89 TYR A CA 1
ATOM 724 C C . TYR A 1 89 ? -8.373 4.474 12.971 1.00 84.38 89 TYR A C 1
ATOM 726 O O . TYR A 1 89 ? -9.161 3.534 12.930 1.00 84.38 89 TYR A O 1
ATOM 734 N N . ILE A 1 90 ? -8.614 5.587 12.283 1.00 83.00 90 ILE A N 1
ATOM 735 C CA . ILE A 1 90 ? -9.762 5.730 11.381 1.00 83.00 90 ILE A CA 1
ATOM 736 C C . ILE A 1 90 ? -9.541 4.874 10.133 1.00 83.00 90 ILE A C 1
ATOM 738 O O . ILE A 1 90 ? -10.435 4.125 9.743 1.00 83.00 90 ILE A O 1
ATOM 742 N N . LEU A 1 91 ? -8.327 4.890 9.573 1.00 86.75 91 LEU A N 1
ATOM 743 C CA . LEU A 1 91 ? -7.946 4.004 8.473 1.00 86.75 91 LEU A CA 1
ATOM 744 C C . LEU A 1 91 ? -8.109 2.525 8.854 1.00 86.75 91 LEU A C 1
ATOM 746 O O . LEU A 1 91 ? -8.633 1.741 8.062 1.00 86.75 91 LEU A O 1
ATOM 750 N N . SER A 1 92 ? -7.717 2.146 10.077 1.00 85.50 92 SER A N 1
ATOM 751 C CA . SER A 1 92 ? -7.883 0.778 10.569 1.00 85.50 92 SER A CA 1
ATOM 752 C C . SER A 1 92 ? -9.352 0.380 10.686 1.00 85.50 92 SER A C 1
ATOM 754 O O . SER A 1 92 ? -9.708 -0.724 10.280 1.00 85.50 92 SER A O 1
ATOM 756 N N . LYS A 1 93 ? -10.222 1.279 11.160 1.00 80.81 93 LYS A N 1
ATOM 757 C CA . LYS A 1 93 ? -11.672 1.050 11.217 1.00 80.81 93 LYS A CA 1
ATOM 758 C C . LYS A 1 93 ? -12.303 0.912 9.835 1.00 80.81 93 LYS A C 1
ATOM 760 O O . LYS A 1 93 ? -13.030 -0.052 9.630 1.00 80.81 93 LYS A O 1
ATOM 765 N N . ILE A 1 94 ? -11.988 1.811 8.898 1.00 80.75 94 ILE A N 1
ATOM 766 C CA . ILE A 1 94 ? -12.506 1.777 7.515 1.00 80.75 94 ILE A CA 1
ATOM 767 C C . ILE A 1 94 ? -12.084 0.489 6.804 1.00 80.75 94 ILE A C 1
ATOM 769 O O . ILE A 1 94 ? -12.862 -0.106 6.066 1.00 80.75 94 ILE A O 1
ATOM 773 N N . LYS A 1 95 ? -10.844 0.036 7.018 1.00 83.31 95 LYS A N 1
ATOM 774 C CA . LYS A 1 95 ? -10.377 -1.227 6.442 1.00 83.31 95 LYS A CA 1
ATOM 775 C C . LYS A 1 95 ? -10.977 -2.428 7.155 1.00 83.31 95 LYS A C 1
ATOM 777 O O . LYS A 1 95 ? -11.403 -3.347 6.484 1.00 83.31 95 LYS A O 1
ATOM 782 N N . MET A 1 96 ? -11.029 -2.458 8.486 1.00 77.62 96 MET A N 1
ATOM 783 C CA . MET A 1 96 ? -11.592 -3.596 9.224 1.00 77.62 96 MET A CA 1
ATOM 784 C C . MET A 1 96 ? -13.082 -3.786 8.935 1.00 77.62 96 MET A C 1
ATOM 786 O O . MET A 1 96 ? -13.542 -4.914 8.791 1.00 77.62 96 MET A O 1
ATOM 790 N N . TYR A 1 97 ? -13.815 -2.687 8.824 1.00 73.69 97 TYR A N 1
ATOM 791 C CA . TYR A 1 97 ? -15.232 -2.678 8.532 1.00 73.69 97 TYR A CA 1
ATOM 792 C C . TYR A 1 97 ? -15.439 -1.826 7.283 1.00 73.69 97 TYR A C 1
ATOM 794 O O . TYR A 1 97 ? -15.362 -0.600 7.382 1.00 73.69 97 TYR A O 1
ATOM 802 N N . PRO A 1 98 ? -15.672 -2.443 6.113 1.00 71.00 98 PRO A N 1
ATOM 803 C CA . PRO A 1 98 ? -15.741 -1.734 4.841 1.00 71.00 98 PRO A CA 1
ATOM 804 C C . PRO A 1 98 ? -17.046 -0.942 4.730 1.00 71.00 98 PRO A C 1
ATOM 806 O O . PRO A 1 98 ? -17.879 -1.261 3.900 1.00 71.00 98 PRO A O 1
ATOM 809 N N . PHE A 1 99 ? -17.278 0.039 5.595 1.00 70.88 99 PHE A N 1
ATOM 810 C CA . PHE A 1 99 ? -18.517 0.805 5.645 1.00 70.88 99 PHE A CA 1
ATOM 811 C C . PHE A 1 99 ? -18.763 1.570 4.338 1.00 70.88 99 PHE A C 1
ATOM 813 O O . PHE A 1 99 ? -17.822 1.951 3.637 1.00 70.88 99 PHE A O 1
ATOM 820 N N . SER A 1 100 ? -20.037 1.822 4.032 1.00 72.19 100 SER A N 1
ATOM 821 C CA . SER A 1 100 ? -20.412 2.817 3.027 1.00 72.19 100 SER A CA 1
ATOM 822 C C . SER A 1 100 ? -19.932 4.199 3.483 1.00 72.19 100 SER A C 1
ATOM 824 O O . SER A 1 100 ? -20.017 4.545 4.669 1.00 72.19 100 SER A O 1
ATOM 826 N N . PHE A 1 101 ? -19.452 5.013 2.541 1.00 72.44 101 PHE A N 1
ATOM 827 C CA . PHE A 1 101 ? -19.074 6.401 2.824 1.00 72.44 101 PHE A CA 1
ATOM 828 C C . PHE A 1 101 ? -20.249 7.188 3.416 1.00 72.44 101 PHE A C 1
ATOM 830 O O . PHE A 1 101 ? -20.075 7.990 4.337 1.00 72.44 101 PHE A O 1
ATOM 837 N N . LYS A 1 102 ? -21.461 6.915 2.921 1.00 75.81 102 LYS A N 1
ATOM 838 C CA . LYS A 1 102 ? -22.698 7.504 3.430 1.00 75.81 102 LYS A CA 1
ATOM 839 C C . LYS A 1 102 ? -22.934 7.122 4.889 1.00 75.81 102 LYS A C 1
ATOM 841 O O . LYS A 1 102 ? -23.170 8.011 5.699 1.00 75.81 102 LYS A O 1
ATOM 846 N N . ASP A 1 103 ? -22.818 5.841 5.228 1.00 72.88 103 ASP A N 1
ATOM 847 C CA . ASP A 1 103 ? -23.043 5.364 6.597 1.00 72.88 103 ASP A CA 1
ATOM 848 C C . ASP A 1 103 ? -22.038 5.974 7.585 1.00 72.88 103 ASP A C 1
ATOM 850 O O . ASP A 1 103 ? -22.404 6.353 8.698 1.00 72.88 103 ASP A O 1
ATOM 854 N N . LEU A 1 104 ? -20.777 6.129 7.172 1.00 74.00 104 LEU A N 1
ATOM 855 C CA . LEU A 1 104 ? -19.748 6.783 7.983 1.00 74.00 104 LEU A CA 1
ATOM 856 C C . LEU A 1 104 ? -20.058 8.258 8.239 1.00 74.00 104 LEU A C 1
ATOM 858 O O . LEU A 1 104 ? -19.918 8.722 9.373 1.00 74.00 104 LEU A O 1
ATOM 862 N N . ILE A 1 105 ? -20.504 8.990 7.214 1.00 74.19 105 ILE A N 1
ATOM 863 C CA . ILE A 1 105 ? -20.916 10.388 7.372 1.00 74.19 105 ILE A CA 1
ATOM 864 C C . ILE A 1 105 ? -22.156 10.480 8.257 1.00 74.19 105 ILE A C 1
ATOM 866 O O . ILE A 1 105 ? -22.155 11.252 9.215 1.00 74.19 105 ILE A O 1
ATOM 870 N N . ASP A 1 106 ? -23.182 9.677 7.988 1.00 73.75 106 ASP A N 1
ATOM 871 C CA . ASP A 1 106 ? -24.443 9.706 8.728 1.00 73.75 106 ASP A CA 1
ATOM 872 C C . ASP A 1 106 ? -24.219 9.382 10.210 1.00 73.75 106 ASP A C 1
ATOM 874 O O . ASP A 1 106 ? -24.807 10.019 11.089 1.00 73.75 106 ASP A O 1
ATOM 878 N N . VAL A 1 107 ? -23.325 8.442 10.529 1.00 67.25 107 VAL A N 1
ATOM 879 C CA . VAL A 1 107 ? -22.958 8.157 11.922 1.00 67.25 107 VAL A CA 1
ATOM 880 C C . VAL A 1 107 ? -22.107 9.277 12.518 1.00 67.25 107 VAL A C 1
ATOM 882 O O . VAL A 1 107 ? -22.402 9.695 13.634 1.00 67.25 107 VAL A O 1
ATOM 885 N N . SER A 1 108 ? -21.147 9.840 11.777 1.00 69.25 108 SER A N 1
ATOM 886 C CA . SER A 1 108 ? -20.349 10.982 12.258 1.00 69.25 108 SER A CA 1
ATOM 887 C C . SER A 1 108 ? -21.200 12.215 12.594 1.00 69.25 108 SER A C 1
ATOM 889 O O . SER A 1 108 ? -20.889 12.936 13.541 1.00 69.25 108 SER A O 1
ATOM 891 N N . LEU A 1 109 ? -22.295 12.432 11.855 1.00 70.12 109 LEU A N 1
ATOM 892 C CA . LEU A 1 109 ? -23.238 13.528 12.077 1.00 70.12 109 LEU A CA 1
ATOM 893 C C . LEU A 1 109 ? -24.255 13.203 13.178 1.00 70.12 109 LEU A C 1
ATOM 895 O O . LEU A 1 109 ? -24.605 14.078 13.967 1.00 70.12 109 LEU A O 1
ATOM 899 N N . SER A 1 110 ? -24.742 11.959 13.242 1.00 65.25 110 SER A N 1
ATOM 900 C CA . SER A 1 110 ? -25.826 11.585 14.160 1.00 65.25 110 SER A CA 1
ATOM 901 C C . SER A 1 110 ? -25.377 11.303 15.589 1.00 65.25 110 SER A C 1
ATOM 903 O O . SER A 1 110 ? -26.187 11.461 16.500 1.00 65.25 110 SER A O 1
ATOM 905 N N . THR A 1 111 ? -24.121 10.910 15.833 1.00 58.19 111 THR A N 1
ATOM 906 C CA . THR A 1 111 ? -23.699 10.570 17.199 1.00 58.19 111 THR A CA 1
ATOM 907 C C . THR A 1 111 ? -23.511 11.781 18.103 1.00 58.19 111 THR A C 1
ATOM 909 O O . THR A 1 111 ? -23.393 11.573 19.307 1.00 58.19 111 THR A O 1
ATOM 912 N N . GLY A 1 112 ? -23.466 13.021 17.585 1.00 50.81 112 GLY A N 1
ATOM 913 C CA . GLY A 1 112 ? -23.266 14.267 18.359 1.00 50.81 112 GLY A CA 1
ATOM 914 C C . GLY A 1 112 ? -21.912 14.370 19.088 1.00 50.81 112 GLY A C 1
ATOM 915 O O . GLY A 1 112 ? -21.422 15.455 19.379 1.00 50.81 112 GLY A O 1
ATOM 916 N N . VAL A 1 113 ? -21.274 13.227 19.325 1.00 49.81 113 VAL A N 1
ATOM 917 C CA . VAL A 1 113 ? -19.909 13.004 19.761 1.00 49.81 113 VAL A CA 1
ATOM 918 C C . VAL A 1 113 ? -19.117 12.733 18.488 1.00 49.81 113 VAL A C 1
ATOM 920 O O . VAL A 1 113 ? -19.199 11.640 17.918 1.00 49.81 113 VAL A O 1
ATOM 923 N N . VAL A 1 114 ? -18.402 13.743 17.994 1.00 50.59 114 VAL A N 1
ATOM 924 C CA . VAL A 1 114 ? -17.535 13.625 16.814 1.00 50.59 114 VAL A CA 1
ATOM 925 C C . VAL A 1 114 ? -16.331 12.763 17.198 1.00 50.59 114 VAL A C 1
ATOM 927 O O . VAL A 1 114 ? -15.261 13.269 17.515 1.00 50.59 114 VAL A O 1
ATOM 930 N N . THR A 1 115 ? -16.498 11.441 17.238 1.00 58.28 115 THR A N 1
ATOM 931 C CA . THR A 1 115 ? -15.362 10.532 17.471 1.00 58.28 115 THR A CA 1
ATOM 932 C C . THR A 1 115 ? -14.425 10.501 16.260 1.00 58.28 115 THR A C 1
ATOM 934 O O . THR A 1 115 ? -13.238 10.216 16.398 1.00 58.28 115 THR A O 1
ATOM 937 N N . ILE A 1 116 ? -14.941 10.843 15.074 1.00 66.31 116 ILE A N 1
ATOM 938 C CA . ILE A 1 116 ? -14.235 10.826 13.794 1.00 66.31 116 ILE A CA 1
ATOM 939 C C . ILE A 1 116 ? -14.619 12.084 13.014 1.00 66.31 116 ILE A C 1
ATOM 941 O O . ILE A 1 116 ? -15.805 12.331 12.796 1.00 66.31 116 ILE A O 1
ATOM 945 N N . SER A 1 117 ? -13.639 12.881 12.577 1.00 74.75 117 SER A N 1
ATOM 946 C CA . SER A 1 117 ? -13.940 14.041 11.735 1.00 74.75 117 SER A CA 1
ATOM 947 C C . SER A 1 117 ? -14.247 13.602 10.298 1.00 74.75 117 SER A C 1
ATOM 949 O O . SER A 1 117 ? -13.582 12.720 9.754 1.00 74.75 117 SER A O 1
ATOM 951 N N . VAL A 1 118 ? -15.227 14.241 9.648 1.00 78.38 118 VAL A N 1
ATOM 952 C CA . VAL A 1 118 ? -15.563 13.985 8.228 1.00 78.38 118 VAL A CA 1
ATOM 953 C C . VAL A 1 118 ? -14.333 14.151 7.327 1.00 78.38 118 VAL A C 1
ATOM 955 O O . VAL A 1 118 ? -14.148 13.407 6.366 1.00 78.38 118 VAL A O 1
ATOM 958 N N . LEU A 1 119 ? -13.450 15.087 7.680 1.00 84.19 119 LEU A N 1
ATOM 959 C CA . LEU A 1 119 ? -12.190 15.312 6.983 1.00 84.19 119 LEU A CA 1
ATOM 960 C C . LEU A 1 119 ? -11.240 14.109 7.096 1.00 84.19 119 LEU A C 1
ATOM 962 O O . LEU A 1 119 ? -10.607 13.759 6.105 1.00 84.19 119 LEU A O 1
ATOM 966 N N . ASP A 1 120 ? -11.157 13.443 8.253 1.00 84.75 120 ASP A N 1
ATOM 967 C CA . ASP A 1 120 ? -10.352 12.221 8.397 1.00 84.75 120 ASP A CA 1
ATOM 968 C C . ASP A 1 120 ? -10.876 11.092 7.511 1.00 84.75 120 ASP A C 1
ATOM 970 O O . ASP A 1 120 ? -10.088 10.396 6.871 1.00 84.75 120 ASP A O 1
ATOM 974 N N . ILE A 1 121 ? -12.204 10.928 7.459 1.00 83.06 121 ILE A N 1
ATOM 975 C CA . ILE A 1 121 ? -12.859 9.933 6.602 1.00 83.06 121 ILE A CA 1
ATOM 976 C C . ILE A 1 121 ? -12.493 10.219 5.147 1.00 83.06 121 ILE A C 1
ATOM 978 O O . ILE A 1 121 ? -11.983 9.338 4.456 1.00 83.06 121 ILE A O 1
ATOM 982 N N . PHE A 1 122 ? -12.678 11.464 4.702 1.00 86.19 122 PHE A N 1
ATOM 983 C CA . PHE A 1 122 ? -12.353 11.879 3.341 1.00 86.19 122 PHE A CA 1
ATOM 984 C C . PHE A 1 122 ? -10.878 11.635 2.994 1.00 86.19 122 PHE A C 1
ATOM 986 O O . PHE A 1 122 ? -10.591 11.042 1.958 1.00 86.19 122 PHE A O 1
ATOM 993 N N . LEU A 1 123 ? -9.945 12.018 3.872 1.00 90.56 123 LEU A N 1
ATOM 994 C CA . LEU A 1 123 ? -8.512 11.784 3.666 1.00 90.56 123 LEU A CA 1
ATOM 995 C C . LEU A 1 123 ? -8.170 10.294 3.562 1.00 90.56 123 LEU A C 1
ATOM 997 O O . LEU A 1 123 ? -7.364 9.916 2.714 1.00 90.56 123 LEU A O 1
ATOM 1001 N N . CYS A 1 124 ? -8.780 9.446 4.395 1.00 89.25 124 CYS A N 1
ATOM 1002 C CA . CYS A 1 124 ? -8.544 8.004 4.355 1.00 89.25 124 CYS A CA 1
ATOM 1003 C C . CYS A 1 124 ? -9.069 7.383 3.056 1.00 89.25 124 CYS A C 1
ATOM 1005 O O . CYS A 1 124 ? -8.345 6.622 2.420 1.00 89.25 124 CYS A O 1
ATOM 1007 N N . TYR A 1 125 ? -10.285 7.725 2.618 1.00 87.56 125 TYR A N 1
ATOM 1008 C CA . TYR A 1 125 ? -10.802 7.246 1.330 1.00 87.56 125 TYR A CA 1
ATOM 1009 C C . TYR A 1 125 ? -9.976 7.765 0.155 1.00 87.56 125 TYR A C 1
ATOM 1011 O O . TYR A 1 125 ? -9.665 6.996 -0.752 1.00 87.56 125 TYR A O 1
ATOM 1019 N N . LEU A 1 126 ? -9.564 9.034 0.188 1.00 91.56 126 LEU A N 1
ATOM 1020 C CA . LEU A 1 126 ? -8.699 9.611 -0.836 1.00 91.56 126 LEU A CA 1
ATOM 1021 C C . LEU A 1 126 ? -7.361 8.864 -0.914 1.00 91.56 126 LEU A C 1
ATOM 1023 O O . LEU A 1 126 ? -6.922 8.519 -2.007 1.00 91.56 126 LEU A O 1
ATOM 1027 N N . PHE A 1 127 ? -6.752 8.542 0.231 1.00 93.00 127 PHE A N 1
ATOM 1028 C CA . PHE A 1 127 ? -5.547 7.711 0.291 1.00 93.00 127 PHE A CA 1
ATOM 1029 C C . PHE A 1 127 ? -5.763 6.334 -0.347 1.00 93.00 127 PHE A C 1
ATOM 1031 O O . PHE A 1 127 ? -4.948 5.922 -1.167 1.00 93.00 127 PHE A O 1
ATOM 1038 N N . LEU A 1 128 ? -6.869 5.651 -0.038 1.00 91.00 128 LEU A N 1
ATOM 1039 C CA . LEU A 1 128 ? -7.177 4.335 -0.612 1.00 91.00 128 LEU A CA 1
ATOM 1040 C C . LEU A 1 128 ? -7.403 4.384 -2.130 1.00 91.00 128 LEU A C 1
ATOM 1042 O O . LEU A 1 128 ? -6.982 3.475 -2.844 1.00 91.00 128 LEU A O 1
ATOM 1046 N N . ILE A 1 129 ? -8.043 5.445 -2.630 1.00 91.06 129 ILE A N 1
ATOM 1047 C CA . ILE A 1 129 ? -8.249 5.661 -4.069 1.00 91.06 129 ILE A CA 1
ATOM 1048 C C . ILE A 1 129 ? -6.906 5.891 -4.765 1.00 91.06 129 ILE A C 1
ATOM 1050 O O . ILE A 1 129 ? -6.638 5.278 -5.795 1.00 91.06 129 ILE A O 1
ATOM 1054 N N . VAL A 1 130 ? -6.046 6.742 -4.201 1.00 93.75 130 VAL A N 1
ATOM 1055 C CA . VAL A 1 130 ? -4.720 7.024 -4.768 1.00 93.75 130 VAL A CA 1
ATOM 1056 C C . VAL A 1 130 ? -3.828 5.783 -4.723 1.00 93.75 130 VAL A C 1
ATOM 1058 O O . VAL A 1 130 ? -3.171 5.489 -5.715 1.00 93.75 130 VAL A O 1
ATOM 1061 N N . GLU A 1 131 ? -3.844 5.016 -3.629 1.00 92.56 131 GLU A N 1
ATOM 1062 C CA . GLU A 1 131 ? -3.126 3.738 -3.515 1.00 92.56 131 GLU A CA 1
ATOM 1063 C C . GLU A 1 131 ? -3.538 2.770 -4.639 1.00 92.56 131 GLU A C 1
ATOM 1065 O O . GLU A 1 131 ? -2.681 2.180 -5.300 1.00 92.56 131 GLU A O 1
ATOM 1070 N N . LEU A 1 132 ? -4.843 2.649 -4.907 1.00 92.19 132 LEU A N 1
ATOM 1071 C CA . LEU A 1 132 ? -5.356 1.813 -5.992 1.00 92.19 132 LEU A CA 1
ATOM 1072 C C . LEU A 1 132 ? -4.956 2.346 -7.377 1.00 92.19 132 LEU A C 1
ATOM 1074 O O . LEU A 1 132 ? -4.567 1.564 -8.242 1.00 92.19 132 LEU A O 1
ATOM 1078 N N . LEU A 1 133 ? -5.029 3.660 -7.598 1.00 93.06 133 LEU A N 1
ATOM 1079 C CA . LEU A 1 133 ? -4.627 4.274 -8.867 1.00 93.06 133 LEU A CA 1
ATOM 1080 C C . LEU A 1 133 ? -3.142 4.048 -9.161 1.00 93.06 133 LEU A C 1
ATOM 1082 O O . LEU A 1 133 ? -2.802 3.677 -10.280 1.00 93.06 133 LEU A O 1
ATOM 1086 N N . VAL A 1 134 ? -2.269 4.208 -8.162 1.00 93.69 134 VAL A N 1
ATOM 1087 C CA . VAL A 1 134 ? -0.828 3.930 -8.291 1.00 93.69 134 VAL A CA 1
ATOM 1088 C C . VAL A 1 134 ? -0.590 2.473 -8.677 1.00 93.69 134 VAL A C 1
ATOM 1090 O O . VAL A 1 134 ? 0.201 2.199 -9.577 1.00 93.69 134 VAL A O 1
ATOM 1093 N N . PHE A 1 135 ? -1.308 1.539 -8.050 1.00 94.06 135 PHE A N 1
ATOM 1094 C CA . PHE A 1 135 ? -1.234 0.122 -8.399 1.00 94.06 135 PHE A CA 1
ATOM 1095 C C . PHE A 1 135 ? -1.664 -0.152 -9.851 1.00 94.06 135 PHE A C 1
ATOM 1097 O O . PHE A 1 135 ? -0.975 -0.877 -10.568 1.00 94.06 135 PHE A O 1
ATOM 1104 N N . LEU A 1 136 ? -2.763 0.452 -10.315 1.00 94.12 136 LEU A N 1
ATOM 1105 C CA . LEU A 1 136 ? -3.246 0.290 -11.693 1.00 94.12 136 LEU A CA 1
ATOM 1106 C C . LEU A 1 136 ? -2.288 0.898 -12.725 1.00 94.12 136 LEU A C 1
ATOM 1108 O O . LEU A 1 136 ? -2.008 0.262 -13.741 1.00 94.12 136 LEU A O 1
ATOM 1112 N N . ILE A 1 137 ? -1.751 2.091 -12.455 1.00 92.94 137 ILE A N 1
ATOM 1113 C CA . ILE A 1 137 ? -0.725 2.725 -13.298 1.00 92.94 137 ILE A CA 1
ATOM 1114 C C . ILE A 1 137 ? 0.517 1.836 -13.357 1.00 92.94 137 ILE A C 1
ATOM 1116 O O . ILE A 1 137 ? 1.072 1.642 -14.433 1.00 92.94 137 ILE A O 1
ATOM 1120 N N . ALA A 1 138 ? 0.919 1.239 -12.234 1.00 93.12 138 ALA A N 1
ATOM 1121 C CA . ALA A 1 138 ? 2.057 0.333 -12.188 1.00 93.12 138 ALA A CA 1
ATOM 1122 C C . ALA A 1 138 ? 1.846 -0.949 -12.999 1.00 93.12 138 ALA A C 1
ATOM 1124 O O . ALA A 1 138 ? 2.750 -1.358 -13.726 1.00 93.12 138 ALA A O 1
ATOM 1125 N N . LEU A 1 139 ? 0.655 -1.550 -12.947 1.00 93.44 139 LEU A N 1
ATOM 1126 C CA . LEU A 1 139 ? 0.318 -2.689 -13.805 1.00 93.44 139 LEU A CA 1
ATOM 1127 C C . LEU A 1 139 ? 0.353 -2.318 -15.290 1.00 93.44 139 LEU A C 1
ATOM 1129 O O . LEU A 1 139 ? 0.942 -3.044 -16.088 1.00 93.44 139 LEU A O 1
ATOM 1133 N N . PHE A 1 140 ? -0.252 -1.186 -15.653 1.00 91.19 140 PHE A N 1
ATOM 1134 C CA . PHE A 1 140 ? -0.274 -0.706 -17.034 1.00 91.19 140 PHE A CA 1
ATOM 1135 C C . PHE A 1 140 ? 1.138 -0.392 -17.547 1.00 91.19 140 PHE A C 1
ATOM 1137 O O . PHE A 1 140 ? 1.522 -0.824 -18.628 1.00 91.19 140 PHE A O 1
ATOM 1144 N N . SER A 1 141 ? 1.946 0.269 -16.722 1.00 89.88 141 SER A N 1
ATOM 1145 C CA . SER A 1 141 ? 3.357 0.552 -16.980 1.00 89.88 141 SER A CA 1
ATOM 1146 C C . SER A 1 141 ? 4.169 -0.708 -17.241 1.00 89.88 141 SER A C 1
ATOM 1148 O O . SER A 1 141 ? 4.964 -0.750 -18.176 1.00 89.88 141 SER A O 1
ATOM 1150 N N . LEU A 1 142 ? 3.992 -1.733 -16.408 1.00 89.31 142 LEU A N 1
ATOM 1151 C CA . LEU A 1 142 ? 4.717 -2.988 -16.550 1.00 89.31 142 LEU A CA 1
ATOM 1152 C C . LEU A 1 142 ? 4.287 -3.731 -17.819 1.00 89.3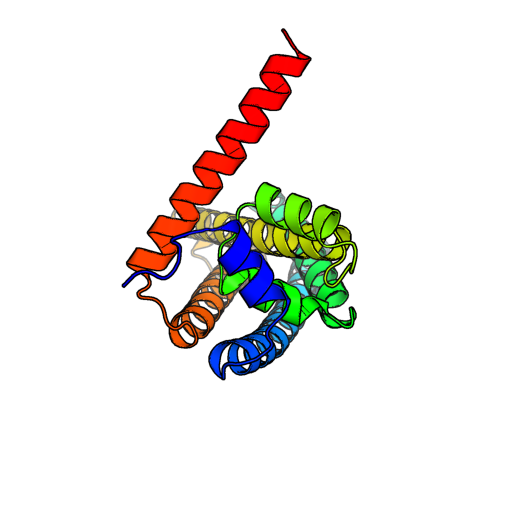1 142 LEU A C 1
ATOM 1154 O O . LEU A 1 142 ? 5.126 -4.310 -18.505 1.00 89.31 142 LEU A O 1
ATOM 1158 N N . TYR A 1 143 ? 3.001 -3.670 -18.166 1.00 88.25 143 TYR A N 1
ATOM 1159 C CA . TYR A 1 143 ? 2.496 -4.199 -19.429 1.00 88.25 143 TYR A CA 1
ATOM 1160 C C . TYR A 1 143 ? 3.127 -3.493 -20.640 1.00 88.25 143 TYR A C 1
ATOM 1162 O O . TYR A 1 143 ? 3.651 -4.169 -21.523 1.00 88.25 143 TYR A O 1
ATOM 1170 N N . GLU A 1 144 ? 3.171 -2.155 -20.651 1.00 85.88 144 GLU A N 1
ATOM 1171 C CA . GLU A 1 144 ? 3.831 -1.391 -21.721 1.00 85.88 144 GLU A CA 1
ATOM 1172 C C . GLU A 1 144 ? 5.328 -1.720 -21.845 1.00 85.88 144 GLU A C 1
ATOM 1174 O O . GLU A 1 144 ? 5.848 -1.816 -22.957 1.00 85.88 144 GLU A O 1
ATOM 1179 N N . CYS A 1 145 ? 6.029 -1.930 -20.724 1.00 83.38 145 CYS A N 1
ATOM 1180 C CA . CYS A 1 145 ? 7.432 -2.355 -20.737 1.00 83.38 145 CYS A CA 1
ATOM 1181 C C . CYS A 1 145 ? 7.642 -3.726 -21.378 1.00 83.38 145 CYS A C 1
ATOM 1183 O O . CYS A 1 145 ? 8.649 -3.936 -22.049 1.00 83.38 145 CYS A O 1
ATOM 1185 N N . LEU A 1 146 ? 6.729 -4.670 -21.145 1.00 82.62 146 LEU A N 1
ATOM 1186 C CA . LEU A 1 146 ? 6.843 -6.028 -21.678 1.00 82.62 146 LEU A CA 1
ATOM 1187 C C . LEU A 1 146 ? 6.528 -6.089 -23.177 1.00 82.62 146 LEU A C 1
ATOM 1189 O O . LEU A 1 146 ? 7.153 -6.875 -23.899 1.00 82.62 146 LEU A O 1
ATOM 1193 N N . ASP A 1 147 ? 5.578 -5.270 -23.629 1.00 82.62 147 ASP A N 1
ATOM 1194 C CA . ASP A 1 147 ? 5.139 -5.227 -25.024 1.00 82.62 147 ASP A CA 1
ATOM 1195 C C . ASP A 1 147 ? 6.132 -4.467 -25.919 1.00 82.62 147 ASP A C 1
ATOM 1197 O O . ASP A 1 147 ? 6.402 -4.868 -27.051 1.00 82.62 147 ASP A O 1
AT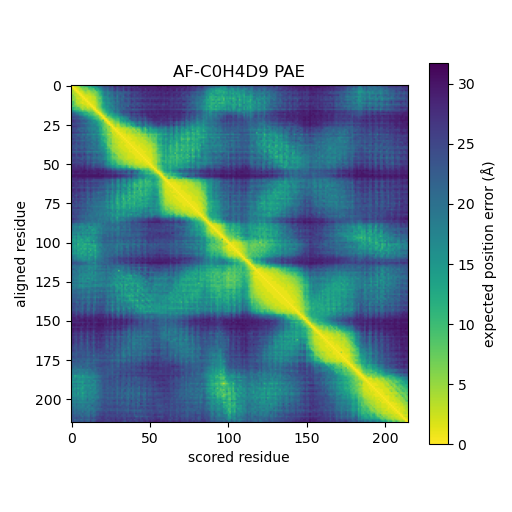OM 1201 N N . ASN A 1 148 ? 6.762 -3.407 -25.399 1.00 73.06 148 ASN A N 1
ATOM 1202 C CA . ASN A 1 148 ? 7.682 -2.589 -26.181 1.00 73.06 148 ASN A CA 1
ATOM 1203 C C . ASN A 1 148 ? 9.092 -3.221 -26.269 1.00 73.06 148 ASN A C 1
ATOM 1205 O O . ASN A 1 148 ? 9.801 -3.282 -25.261 1.00 73.06 148 ASN A O 1
ATOM 1209 N N . PRO A 1 149 ? 9.570 -3.642 -27.461 1.00 69.56 149 PRO A N 1
ATOM 1210 C CA . PRO A 1 149 ? 10.892 -4.253 -27.607 1.00 69.56 149 PRO A CA 1
ATOM 1211 C C . PRO A 1 149 ? 12.034 -3.315 -27.191 1.00 69.56 149 PRO A C 1
ATOM 1213 O O . PRO A 1 149 ? 13.025 -3.792 -26.650 1.00 69.56 149 PRO A O 1
ATOM 1216 N N . TYR A 1 150 ? 11.873 -1.996 -27.350 1.00 64.50 150 TYR A N 1
ATOM 1217 C CA . TYR A 1 150 ? 12.875 -0.995 -26.956 1.00 64.50 150 TYR A CA 1
ATOM 1218 C C . TYR A 1 150 ? 13.006 -0.810 -25.437 1.00 64.50 150 TYR A C 1
ATOM 1220 O O . TYR A 1 150 ? 13.937 -0.157 -24.976 1.00 64.50 150 TYR A O 1
ATOM 1228 N N . MET A 1 151 ? 12.067 -1.354 -24.658 1.00 65.19 151 MET A N 1
ATOM 1229 C CA . MET A 1 151 ? 12.083 -1.312 -23.192 1.00 65.19 151 MET A CA 1
ATOM 1230 C C . MET A 1 151 ? 12.656 -2.587 -22.569 1.00 65.19 151 MET A C 1
ATOM 1232 O O . MET A 1 151 ? 12.750 -2.657 -21.348 1.00 65.19 151 MET A O 1
ATOM 1236 N N . LYS A 1 152 ? 13.026 -3.591 -23.376 1.00 61.62 152 LYS A N 1
ATOM 1237 C CA . LYS A 1 152 ? 13.670 -4.823 -22.889 1.00 61.62 152 LYS A CA 1
ATOM 1238 C C . LYS A 1 152 ? 15.159 -4.624 -22.614 1.00 61.62 152 LYS A C 1
ATOM 1240 O O . LYS A 1 152 ? 15.728 -5.345 -21.795 1.00 61.62 152 LYS A O 1
ATOM 1245 N N . ASP A 1 153 ? 15.755 -3.624 -23.257 1.00 59.81 153 ASP A N 1
ATOM 1246 C CA . ASP A 1 153 ? 17.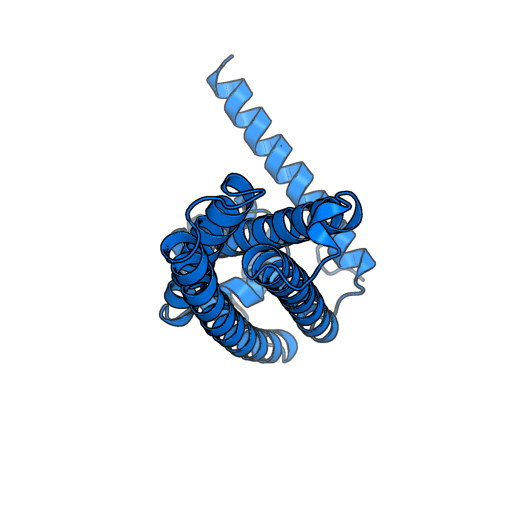141 -3.236 -23.045 1.00 59.81 153 ASP A CA 1
ATOM 1247 C C . ASP A 1 153 ? 17.234 -2.363 -21.788 1.00 59.81 153 ASP A C 1
ATOM 1249 O O . ASP A 1 153 ? 17.103 -1.139 -21.837 1.00 59.81 153 ASP A O 1
ATOM 1253 N N . ASN A 1 154 ? 17.490 -3.010 -20.646 1.00 60.06 154 ASN A N 1
ATOM 1254 C CA . ASN A 1 154 ? 17.686 -2.373 -19.333 1.00 60.06 154 ASN A CA 1
ATOM 1255 C C . ASN A 1 154 ? 18.896 -1.413 -19.271 1.00 60.06 154 ASN A C 1
ATOM 1257 O O . ASN A 1 154 ? 19.224 -0.904 -18.200 1.00 60.06 154 ASN A O 1
ATOM 1261 N N . GLU A 1 155 ? 19.586 -1.184 -20.389 1.00 60.53 155 GLU A N 1
ATOM 1262 C CA . GLU A 1 155 ? 20.713 -0.255 -20.495 1.00 60.53 155 GLU A CA 1
ATOM 1263 C C . GLU A 1 155 ? 20.258 1.211 -20.435 1.00 60.53 155 GLU A C 1
ATOM 1265 O O . GLU A 1 155 ? 21.009 2.079 -19.988 1.00 60.53 155 GLU A O 1
ATOM 1270 N N . ASN A 1 156 ? 19.007 1.498 -20.815 1.00 72.94 156 ASN A N 1
ATOM 1271 C CA . ASN A 1 156 ? 18.449 2.845 -20.737 1.00 72.94 156 ASN A CA 1
ATOM 1272 C C . ASN A 1 156 ? 17.961 3.144 -19.313 1.00 72.94 156 ASN A C 1
ATOM 1274 O O . ASN A 1 156 ? 17.038 2.484 -18.826 1.00 72.94 156 ASN A O 1
ATOM 1278 N N . MET A 1 157 ? 18.519 4.177 -18.671 1.00 74.94 157 MET A N 1
ATOM 1279 C CA . MET A 1 157 ? 18.165 4.595 -17.302 1.00 74.94 157 MET A CA 1
ATOM 1280 C C . MET A 1 157 ? 16.653 4.813 -17.124 1.00 74.94 157 MET A C 1
ATOM 1282 O O . MET A 1 157 ? 16.094 4.410 -16.104 1.00 74.94 157 MET A O 1
ATOM 1286 N N . ASN A 1 158 ? 15.965 5.357 -18.130 1.00 77.62 158 ASN A N 1
ATOM 1287 C CA . ASN A 1 158 ? 14.504 5.463 -18.147 1.00 77.62 158 ASN A CA 1
ATOM 1288 C C . ASN A 1 158 ? 13.766 4.114 -18.138 1.00 77.62 158 ASN A C 1
ATOM 1290 O O . ASN A 1 158 ? 12.809 3.943 -17.386 1.00 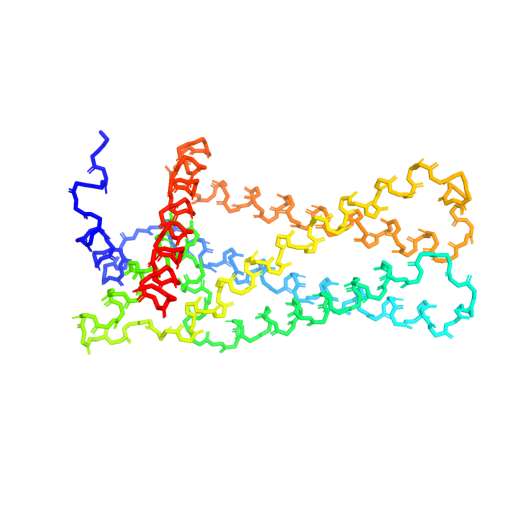77.62 158 ASN A O 1
ATOM 1294 N N . SER A 1 159 ? 14.206 3.132 -18.931 1.00 78.62 159 SER A N 1
ATOM 1295 C CA . SER A 1 159 ? 13.574 1.803 -18.926 1.00 78.62 159 SER A CA 1
ATOM 1296 C C . SER A 1 159 ? 13.716 1.136 -17.555 1.00 78.62 159 SER A C 1
ATOM 1298 O O . SER A 1 159 ? 12.740 0.622 -17.005 1.00 78.62 159 SER A O 1
ATOM 1300 N N . PHE A 1 160 ? 14.903 1.252 -16.953 1.00 82.38 160 PHE A N 1
ATOM 1301 C CA . PHE A 1 160 ? 15.179 0.736 -15.622 1.00 82.38 160 PHE A CA 1
ATOM 1302 C C . PHE A 1 160 ? 14.333 1.439 -14.559 1.00 82.38 160 PHE A C 1
ATOM 1304 O O . PHE A 1 160 ? 13.706 0.768 -13.741 1.00 82.38 160 PHE A O 1
ATOM 1311 N N . SER A 1 161 ? 14.268 2.774 -14.564 1.00 85.00 161 SER A N 1
ATOM 1312 C CA . SER A 1 161 ? 13.515 3.523 -13.553 1.00 85.00 161 SER A CA 1
ATOM 1313 C C . SER A 1 161 ? 12.018 3.215 -13.616 1.00 85.00 161 SER A C 1
ATOM 1315 O O . SER A 1 161 ? 11.390 3.009 -12.576 1.00 85.00 161 SER A O 1
ATOM 1317 N N . LEU A 1 162 ? 11.447 3.095 -14.814 1.00 87.06 162 LEU A N 1
ATOM 1318 C CA . LEU A 1 162 ? 10.028 2.814 -15.022 1.00 87.06 162 LEU A CA 1
ATOM 1319 C C . LEU A 1 162 ? 9.664 1.358 -14.667 1.00 87.06 162 LEU A C 1
ATOM 1321 O O . LEU A 1 162 ? 8.671 1.114 -13.974 1.00 87.06 162 LEU A O 1
ATOM 1325 N N . GLN A 1 163 ? 10.498 0.379 -15.030 1.00 88.25 163 GLN A N 1
ATOM 1326 C CA . GLN A 1 163 ? 10.320 -1.012 -14.587 1.00 88.25 163 GLN A CA 1
ATOM 1327 C C . GLN A 1 163 ? 10.493 -1.158 -13.068 1.00 88.25 163 GLN A C 1
ATOM 1329 O O . GLN A 1 163 ? 9.688 -1.802 -12.396 1.00 88.25 163 GLN A O 1
ATOM 1334 N N . PHE A 1 164 ? 11.522 -0.536 -12.495 1.00 89.50 164 PHE A N 1
ATOM 1335 C CA . PHE A 1 164 ? 11.810 -0.640 -11.068 1.00 89.50 164 PHE A CA 1
ATOM 1336 C C . PHE A 1 164 ? 10.708 -0.003 -10.214 1.00 89.50 164 PHE A C 1
ATOM 1338 O O . PHE A 1 164 ? 10.254 -0.605 -9.236 1.00 89.50 164 PHE A O 1
ATOM 1345 N N . THR A 1 165 ? 10.236 1.186 -10.599 1.00 91.38 165 THR A N 1
ATOM 1346 C CA . THR A 1 165 ? 9.131 1.874 -9.910 1.00 91.38 165 THR A CA 1
ATOM 1347 C C . THR A 1 165 ? 7.823 1.095 -10.022 1.00 91.38 165 THR A C 1
ATOM 1349 O O . THR A 1 165 ? 7.150 0.903 -9.007 1.00 91.38 165 THR A O 1
ATOM 1352 N N . SER A 1 166 ? 7.482 0.578 -11.208 1.00 91.69 166 SER A N 1
ATOM 1353 C CA . SER A 1 166 ? 6.262 -0.216 -11.406 1.00 91.69 166 SER A CA 1
ATOM 1354 C C . SER A 1 166 ? 6.262 -1.503 -10.575 1.00 91.69 166 SER A C 1
ATOM 1356 O O . SER A 1 166 ? 5.339 -1.719 -9.786 1.00 91.69 166 SER A O 1
ATOM 1358 N N . VAL A 1 167 ? 7.317 -2.321 -10.657 1.00 93.25 167 VAL A N 1
ATOM 1359 C CA . VAL A 1 167 ? 7.438 -3.560 -9.863 1.00 93.25 167 VAL A CA 1
ATOM 1360 C C . VAL A 1 167 ? 7.375 -3.265 -8.367 1.00 93.25 167 VAL A C 1
ATOM 1362 O O . VAL A 1 167 ? 6.697 -3.971 -7.618 1.00 93.25 167 VAL A O 1
ATOM 1365 N N . SER A 1 168 ? 8.039 -2.201 -7.921 1.00 93.56 168 SER A N 1
ATOM 1366 C CA . SER A 1 168 ? 8.070 -1.848 -6.505 1.00 93.56 168 SER A CA 1
ATOM 1367 C C . SER A 1 168 ? 6.712 -1.391 -5.980 1.00 93.56 168 SER A C 1
ATOM 1369 O O . SER A 1 168 ? 6.329 -1.789 -4.880 1.00 93.56 168 SER A O 1
ATOM 1371 N N . TYR A 1 169 ? 5.951 -0.606 -6.748 1.00 93.88 169 TYR A N 1
ATOM 1372 C CA . TYR A 1 169 ? 4.595 -0.209 -6.357 1.00 93.88 169 TYR A CA 1
ATOM 1373 C C . TYR A 1 169 ? 3.613 -1.383 -6.363 1.00 93.88 169 TYR A C 1
ATOM 1375 O O . TYR A 1 169 ? 2.804 -1.499 -5.440 1.00 93.88 169 TYR A O 1
ATOM 1383 N N . ILE A 1 170 ? 3.723 -2.292 -7.338 1.00 94.25 170 ILE A N 1
ATOM 1384 C CA . ILE A 1 170 ? 2.964 -3.552 -7.351 1.00 94.25 170 ILE A CA 1
ATOM 1385 C C . ILE A 1 170 ? 3.279 -4.366 -6.090 1.00 94.25 170 ILE A C 1
ATOM 1387 O O . ILE A 1 170 ? 2.367 -4.792 -5.380 1.00 94.25 170 ILE A O 1
ATOM 1391 N N . GLY A 1 171 ? 4.565 -4.540 -5.773 1.00 93.94 171 GLY A N 1
ATOM 1392 C CA . GLY A 1 171 ? 5.019 -5.263 -4.586 1.00 93.94 171 GLY A CA 1
ATOM 1393 C C . GLY A 1 171 ? 4.538 -4.621 -3.284 1.00 93.94 171 GLY A C 1
ATOM 1394 O O . GLY A 1 171 ? 4.005 -5.318 -2.422 1.00 93.94 171 GLY A O 1
ATOM 1395 N N . LEU A 1 172 ? 4.659 -3.295 -3.160 1.00 92.62 172 LEU A N 1
ATOM 1396 C CA . LEU A 1 172 ? 4.195 -2.533 -1.997 1.00 92.62 172 LEU A CA 1
ATOM 1397 C C . LEU A 1 172 ? 2.697 -2.745 -1.760 1.00 92.62 172 LEU A C 1
ATOM 1399 O O . LEU A 1 172 ? 2.300 -3.023 -0.629 1.00 92.62 172 LEU A O 1
ATOM 1403 N N . TYR A 1 173 ? 1.888 -2.667 -2.819 1.00 93.00 173 TYR A N 1
ATOM 1404 C CA . TYR A 1 173 ? 0.445 -2.882 -2.745 1.00 93.00 173 TYR A CA 1
ATOM 1405 C C . TYR A 1 173 ? 0.097 -4.317 -2.336 1.00 93.00 173 TYR A C 1
ATOM 1407 O O . TYR A 1 173 ? -0.685 -4.538 -1.415 1.00 93.00 173 TYR A O 1
ATOM 1415 N N . ILE A 1 174 ? 0.696 -5.322 -2.979 1.00 93.38 174 ILE A N 1
ATOM 1416 C CA . ILE A 1 174 ? 0.397 -6.729 -2.680 1.00 93.38 174 ILE A CA 1
ATOM 1417 C C . ILE A 1 174 ? 0.801 -7.070 -1.242 1.00 93.38 174 ILE A C 1
ATOM 1419 O O . ILE A 1 174 ? 0.019 -7.672 -0.504 1.00 93.38 174 ILE A O 1
ATOM 1423 N N . ILE A 1 175 ? 1.997 -6.658 -0.812 1.00 92.38 175 ILE A N 1
ATOM 1424 C CA . ILE A 1 175 ? 2.486 -6.906 0.548 1.00 92.38 175 ILE A CA 1
ATOM 1425 C C . ILE A 1 175 ? 1.603 -6.181 1.573 1.00 92.38 175 ILE A C 1
ATOM 1427 O O . ILE A 1 175 ? 1.245 -6.789 2.586 1.00 92.38 175 ILE A O 1
ATOM 1431 N N . SER A 1 176 ? 1.204 -4.927 1.314 1.00 90.75 176 SER A N 1
ATOM 1432 C CA . SER A 1 176 ? 0.321 -4.177 2.217 1.00 90.75 176 SER A CA 1
ATOM 1433 C C . SER A 1 176 ? -1.024 -4.886 2.388 1.00 90.75 176 SER A C 1
ATOM 1435 O O . SER A 1 176 ? -1.424 -5.156 3.525 1.00 90.75 176 SER A O 1
ATOM 1437 N N . GLN A 1 177 ? -1.682 -5.284 1.290 1.00 89.25 177 GLN A N 1
ATOM 1438 C CA . GLN A 1 177 ? -2.964 -5.989 1.366 1.00 89.25 177 GLN A CA 1
ATOM 1439 C C . GLN A 1 177 ? -2.814 -7.347 2.062 1.00 89.25 177 GLN A C 1
ATOM 1441 O O . GLN A 1 177 ? -3.631 -7.677 2.918 1.00 89.25 177 GLN A O 1
ATOM 1446 N N . MET A 1 178 ? -1.760 -8.118 1.778 1.00 88.19 178 MET A N 1
ATOM 1447 C CA . MET A 1 178 ? -1.527 -9.420 2.423 1.00 88.19 178 MET A CA 1
ATOM 1448 C C . MET A 1 178 ? -1.347 -9.302 3.941 1.00 88.19 178 MET A C 1
ATOM 1450 O O . MET A 1 178 ? -1.904 -10.102 4.699 1.00 88.19 178 MET A O 1
ATOM 1454 N N . ILE A 1 179 ? -0.603 -8.293 4.405 1.00 88.94 179 ILE A N 1
ATOM 1455 C CA . ILE A 1 179 ? -0.427 -8.010 5.838 1.00 88.94 179 ILE A CA 1
ATOM 1456 C C . ILE A 1 179 ? -1.773 -7.666 6.484 1.00 88.94 179 ILE A C 1
ATOM 1458 O O . ILE A 1 179 ? -2.099 -8.191 7.553 1.00 88.94 179 ILE A O 1
ATOM 1462 N N . VAL A 1 180 ? -2.560 -6.814 5.825 1.00 86.75 180 VAL A N 1
ATOM 1463 C CA . VAL A 1 180 ? -3.874 -6.378 6.305 1.00 86.75 180 VAL A CA 1
ATOM 1464 C C . VAL A 1 180 ? -4.843 -7.560 6.374 1.00 86.75 180 VAL A C 1
ATOM 1466 O O . VAL A 1 180 ? -5.382 -7.828 7.449 1.00 86.75 180 VAL A O 1
ATOM 1469 N N . PHE A 1 181 ? -4.989 -8.335 5.298 1.00 84.44 181 PHE A N 1
ATOM 1470 C CA . PHE A 1 181 ? -5.867 -9.508 5.249 1.00 84.44 181 PHE A CA 1
ATOM 1471 C C . PHE A 1 181 ? -5.523 -10.549 6.311 1.00 84.44 181 PHE A C 1
ATOM 1473 O O . PHE A 1 181 ? -6.417 -11.076 6.967 1.00 84.44 181 PHE A O 1
ATOM 1480 N N . ARG A 1 182 ? -4.233 -10.795 6.565 1.00 84.31 182 ARG A N 1
ATOM 1481 C CA . ARG A 1 182 ? -3.791 -11.724 7.618 1.00 84.31 182 ARG A CA 1
ATOM 1482 C C . ARG A 1 182 ? -4.139 -11.248 9.034 1.00 84.31 182 ARG A C 1
ATOM 1484 O O . ARG A 1 182 ? -4.128 -12.039 9.976 1.00 84.31 182 ARG A O 1
ATOM 1491 N N . SER A 1 183 ? -4.385 -9.953 9.211 1.00 81.00 183 SER A N 1
ATOM 1492 C CA . SER A 1 183 ? -4.746 -9.357 10.501 1.00 81.00 183 SER A CA 1
ATOM 1493 C C . SER A 1 183 ? -6.252 -9.194 10.712 1.00 81.00 183 SER A C 1
ATOM 1495 O O . SER A 1 183 ? -6.673 -8.915 11.835 1.00 81.00 183 SER A O 1
ATOM 1497 N N . MET A 1 184 ? -7.054 -9.398 9.665 1.00 77.44 184 MET A N 1
ATOM 1498 C CA . MET A 1 184 ? -8.509 -9.320 9.728 1.00 77.44 184 MET A CA 1
ATOM 1499 C C . MET A 1 184 ? -9.123 -10.631 10.234 1.00 77.44 184 MET A C 1
ATOM 1501 O O . MET A 1 184 ? -8.597 -11.707 9.958 1.00 77.44 184 MET A O 1
ATOM 1505 N N . PRO A 1 185 ? -10.262 -10.567 10.945 1.00 72.12 185 PRO A N 1
ATOM 1506 C CA . PRO A 1 185 ? -10.981 -11.756 11.402 1.00 72.12 185 PRO A CA 1
ATOM 1507 C C . PRO A 1 185 ? -11.912 -12.369 10.335 1.00 72.12 185 PRO A C 1
ATOM 1509 O O . PRO A 1 185 ? -12.620 -13.325 10.640 1.00 72.12 185 PRO A O 1
ATOM 1512 N N . TYR A 1 186 ? -11.956 -11.816 9.117 1.00 71.25 186 TYR A N 1
ATOM 1513 C CA . TYR A 1 186 ? -12.865 -12.228 8.040 1.00 71.25 186 TYR A CA 1
ATOM 1514 C C . TYR A 1 186 ? -12.154 -13.082 6.993 1.00 71.25 186 TYR A C 1
ATOM 1516 O O . TYR A 1 186 ? -10.967 -12.886 6.726 1.00 71.25 186 TYR A O 1
ATOM 1524 N N . HIS A 1 187 ? -12.896 -13.974 6.333 1.00 75.75 187 HIS A N 1
ATOM 1525 C CA . HIS A 1 187 ? -12.371 -14.640 5.146 1.00 75.75 187 HIS A CA 1
ATOM 1526 C C . HIS A 1 187 ? -12.255 -13.622 3.989 1.00 75.75 187 HIS A C 1
ATOM 1528 O O . HIS A 1 187 ? -13.180 -12.824 3.799 1.00 75.75 187 HIS A O 1
ATOM 1534 N N . PRO A 1 188 ? -11.176 -13.629 3.179 1.00 75.62 188 PRO A N 1
ATOM 1535 C CA . PRO A 1 188 ? -10.980 -12.634 2.118 1.00 75.62 188 PRO A CA 1
ATOM 1536 C C . PRO A 1 188 ? -12.152 -12.523 1.131 1.00 75.62 188 PRO A C 1
ATOM 1538 O O . PRO A 1 188 ? -12.494 -11.427 0.698 1.00 75.62 188 PRO A O 1
ATOM 1541 N N . THR A 1 189 ? -12.809 -13.641 0.808 1.00 79.56 189 THR A N 1
ATOM 1542 C CA . THR A 1 189 ? -13.976 -13.658 -0.094 1.00 79.56 189 THR A CA 1
ATOM 1543 C C . THR A 1 189 ? -15.198 -12.962 0.502 1.00 79.56 189 THR A C 1
ATOM 1545 O O . THR A 1 189 ? -15.897 -12.247 -0.212 1.00 79.56 189 THR A O 1
ATOM 1548 N N . GLU A 1 190 ? -15.443 -13.125 1.805 1.00 74.50 190 GLU A N 1
ATOM 1549 C CA . GLU A 1 190 ? -16.532 -12.435 2.502 1.00 74.50 190 GLU A CA 1
ATOM 1550 C C . GLU A 1 190 ? -16.274 -10.931 2.520 1.00 74.50 190 GLU A C 1
ATOM 1552 O O . GLU A 1 190 ? -17.153 -10.142 2.182 1.00 74.50 190 GLU A O 1
ATOM 1557 N N . TYR A 1 191 ? -15.040 -10.543 2.846 1.00 76.00 191 TYR A N 1
ATOM 1558 C CA . TYR A 1 191 ? -14.610 -9.150 2.858 1.00 76.00 191 TYR A CA 1
ATOM 1559 C C . TYR A 1 191 ? -14.788 -8.472 1.493 1.00 76.00 191 TYR A C 1
ATOM 1561 O O . TYR A 1 191 ? -15.353 -7.380 1.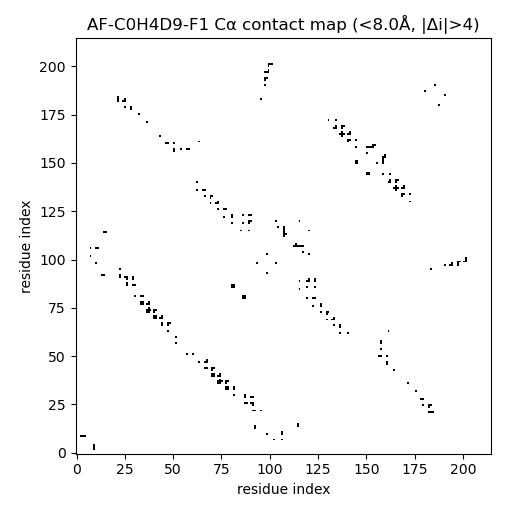413 1.00 76.00 191 TYR A O 1
ATOM 1569 N N . LEU A 1 192 ? -14.373 -9.141 0.411 1.00 77.00 192 LEU A N 1
ATOM 1570 C CA . LEU A 1 192 ? -14.587 -8.656 -0.954 1.00 77.00 192 LEU A CA 1
ATOM 1571 C C . LEU A 1 192 ? -16.077 -8.501 -1.271 1.00 77.00 192 LEU A C 1
ATOM 1573 O O . LEU A 1 192 ? -16.471 -7.479 -1.829 1.00 77.00 192 LEU A O 1
ATOM 1577 N N . GLY A 1 193 ? -16.912 -9.465 -0.870 1.00 75.50 193 GLY A N 1
ATOM 1578 C CA . GLY A 1 193 ? -18.364 -9.387 -1.042 1.00 75.50 193 GLY A CA 1
ATOM 1579 C C . GLY A 1 193 ? -18.976 -8.139 -0.394 1.00 75.50 193 GLY A C 1
ATOM 1580 O O . GLY A 1 193 ? -19.785 -7.458 -1.027 1.00 75.50 193 GLY A O 1
ATOM 1581 N N . TYR A 1 194 ? -18.551 -7.791 0.826 1.00 73.19 194 TYR A N 1
ATOM 1582 C CA . TYR A 1 194 ? -19.000 -6.566 1.500 1.00 73.19 194 TYR A CA 1
ATOM 1583 C C . TYR A 1 194 ? -18.518 -5.295 0.798 1.00 73.19 194 TYR A C 1
ATOM 1585 O O . TYR A 1 194 ? -19.313 -4.377 0.606 1.00 73.19 194 TYR A O 1
ATOM 1593 N N . ILE A 1 195 ? -17.250 -5.246 0.376 1.00 77.44 195 ILE A N 1
ATOM 1594 C CA . ILE A 1 195 ? -16.714 -4.104 -0.376 1.00 77.44 195 ILE A CA 1
ATOM 1595 C C . ILE A 1 195 ? -17.512 -3.873 -1.654 1.00 77.44 195 ILE A C 1
ATOM 1597 O O . ILE A 1 195 ? -17.953 -2.752 -1.893 1.00 77.44 195 ILE A O 1
ATOM 1601 N N . PHE A 1 196 ? -17.709 -4.914 -2.468 1.00 75.94 196 PHE A N 1
ATOM 1602 C CA . PHE A 1 196 ? -18.440 -4.774 -3.725 1.00 75.94 196 PHE A CA 1
ATOM 1603 C C . PHE A 1 196 ? -19.847 -4.251 -3.475 1.00 75.94 196 PHE A C 1
ATOM 1605 O O . PHE A 1 196 ? -20.252 -3.279 -4.107 1.00 75.94 196 PHE A O 1
ATOM 1612 N N . LYS A 1 197 ? -20.558 -4.841 -2.509 1.00 77.69 197 LYS A N 1
ATOM 1613 C CA . LYS A 1 197 ? -21.896 -4.392 -2.130 1.00 77.69 197 LYS A CA 1
ATOM 1614 C C . LYS A 1 197 ? -21.918 -2.901 -1.775 1.00 77.69 197 LYS A C 1
ATOM 1616 O O . LYS A 1 197 ? -22.719 -2.162 -2.338 1.00 77.69 197 LYS A O 1
ATOM 1621 N N . ASN A 1 198 ? -21.011 -2.454 -0.911 1.00 78.00 198 ASN A N 1
ATOM 1622 C CA . ASN A 1 198 ? -21.014 -1.077 -0.419 1.00 78.00 198 ASN A CA 1
ATOM 1623 C C . ASN A 1 198 ? -20.568 -0.072 -1.489 1.00 78.00 198 ASN A C 1
ATOM 1625 O O . ASN A 1 198 ? -21.144 1.007 -1.580 1.00 78.00 198 ASN A O 1
ATOM 1629 N N . ILE A 1 199 ? -19.627 -0.444 -2.365 1.00 75.62 199 ILE A N 1
ATOM 1630 C CA . ILE A 1 199 ? -19.255 0.373 -3.531 1.00 75.62 199 ILE A CA 1
ATOM 1631 C C . ILE A 1 199 ? -20.451 0.541 -4.475 1.00 75.62 199 ILE A C 1
ATOM 1633 O O . ILE A 1 199 ? -20.729 1.657 -4.913 1.00 75.62 199 ILE A O 1
ATOM 1637 N N . PHE A 1 200 ? -21.176 -0.539 -4.787 1.00 74.81 200 PHE A N 1
ATOM 1638 C CA . PHE A 1 200 ? -22.364 -0.456 -5.641 1.00 74.81 200 PHE A CA 1
ATOM 1639 C C . PHE A 1 200 ? -23.459 0.414 -5.013 1.00 74.81 200 PHE A C 1
ATOM 1641 O O . PHE A 1 200 ? -24.067 1.224 -5.714 1.00 74.81 200 PHE A O 1
ATOM 1648 N N . GLU A 1 201 ? -23.686 0.290 -3.704 1.00 77.88 201 GLU A N 1
ATOM 1649 C CA . GLU A 1 201 ? -24.644 1.122 -2.968 1.00 77.88 201 GLU A CA 1
ATOM 1650 C C . GLU A 1 201 ? -24.236 2.605 -2.956 1.00 77.88 201 GLU A C 1
ATOM 1652 O O . GLU A 1 201 ? -25.080 3.471 -3.209 1.00 77.88 201 GLU A O 1
ATOM 1657 N N . ASP A 1 202 ? -22.952 2.908 -2.747 1.00 76.00 202 ASP A N 1
ATOM 1658 C CA . ASP A 1 202 ? -22.421 4.274 -2.774 1.00 76.00 202 ASP A CA 1
ATOM 1659 C C . ASP A 1 202 ? -22.543 4.898 -4.172 1.00 76.00 202 ASP A C 1
ATOM 1661 O O . ASP A 1 202 ? -23.066 6.009 -4.306 1.00 76.00 202 ASP A O 1
ATOM 1665 N N . ILE A 1 203 ? -22.153 4.174 -5.228 1.00 77.31 203 ILE A N 1
ATOM 1666 C CA . ILE A 1 203 ? -22.295 4.626 -6.623 1.00 77.31 203 ILE A CA 1
ATOM 1667 C C . ILE A 1 203 ? -23.766 4.887 -6.950 1.00 77.31 203 ILE A C 1
ATOM 1669 O O . ILE A 1 203 ? -24.101 5.943 -7.491 1.00 77.31 203 ILE A O 1
ATOM 1673 N N . PHE A 1 204 ? -24.661 3.962 -6.597 1.00 78.06 204 PHE A N 1
ATOM 1674 C CA . PHE A 1 204 ? -26.094 4.119 -6.836 1.00 78.06 204 PHE A CA 1
ATOM 1675 C C . PHE A 1 204 ? -26.667 5.324 -6.079 1.00 78.06 204 PHE A C 1
ATOM 1677 O O . PHE A 1 204 ? -27.464 6.087 -6.628 1.00 78.06 204 PHE A O 1
ATOM 1684 N N . CYS A 1 205 ? -26.232 5.551 -4.836 1.00 78.06 205 CYS A N 1
ATOM 1685 C CA . CYS A 1 205 ? -26.647 6.709 -4.050 1.00 78.06 205 CYS A CA 1
ATOM 1686 C C . CYS A 1 205 ? -26.170 8.031 -4.671 1.00 78.06 205 CYS A C 1
ATOM 1688 O O . CYS A 1 205 ? -26.934 8.999 -4.696 1.00 78.06 205 CYS A O 1
ATOM 1690 N N . VAL A 1 206 ? -24.931 8.089 -5.170 1.00 76.25 206 VAL A N 1
ATOM 1691 C CA . VAL A 1 206 ? -24.385 9.274 -5.852 1.00 76.25 206 VAL A CA 1
ATOM 1692 C C . VAL A 1 206 ? -25.135 9.531 -7.157 1.00 76.25 206 VAL A C 1
ATOM 1694 O O . VAL A 1 206 ? -25.621 10.641 -7.363 1.00 76.25 206 VAL A O 1
ATOM 1697 N N . MET A 1 207 ? -25.326 8.501 -7.985 1.00 77.44 207 MET A N 1
ATOM 1698 C CA . MET A 1 207 ? -26.096 8.583 -9.231 1.00 77.44 207 MET A CA 1
ATOM 1699 C C . MET A 1 207 ? -27.524 9.075 -8.987 1.00 77.44 207 MET A C 1
ATOM 1701 O O . MET A 1 207 ? -27.993 9.961 -9.694 1.00 77.44 207 MET A O 1
ATOM 1705 N N . LYS A 1 208 ? -28.200 8.572 -7.946 1.00 82.44 208 LYS A N 1
ATOM 1706 C CA . LYS A 1 208 ? -29.551 9.015 -7.573 1.00 82.44 208 LYS A CA 1
ATOM 1707 C C . LYS A 1 208 ? -29.587 10.478 -7.126 1.00 82.44 208 LYS A C 1
ATOM 1709 O O . LYS A 1 208 ? -30.519 11.193 -7.477 1.00 82.44 208 LYS A O 1
ATOM 1714 N N . LYS A 1 209 ? -28.590 10.941 -6.363 1.00 80.25 209 LYS A N 1
ATOM 1715 C CA . LYS A 1 209 ? -28.492 12.355 -5.958 1.00 80.25 209 LYS A CA 1
ATOM 1716 C C . LYS A 1 209 ? -28.232 13.274 -7.152 1.00 80.25 209 LYS A C 1
ATOM 1718 O O . LYS A 1 209 ? -28.850 14.327 -7.224 1.00 80.25 209 LYS A O 1
ATOM 1723 N N . ILE A 1 210 ? -27.361 12.868 -8.077 1.00 79.00 210 ILE A N 1
ATOM 1724 C CA . ILE A 1 210 ? -27.102 13.606 -9.322 1.00 79.00 210 ILE A CA 1
ATOM 1725 C C . ILE A 1 210 ? -28.366 13.644 -10.184 1.00 79.00 210 ILE A C 1
ATOM 1727 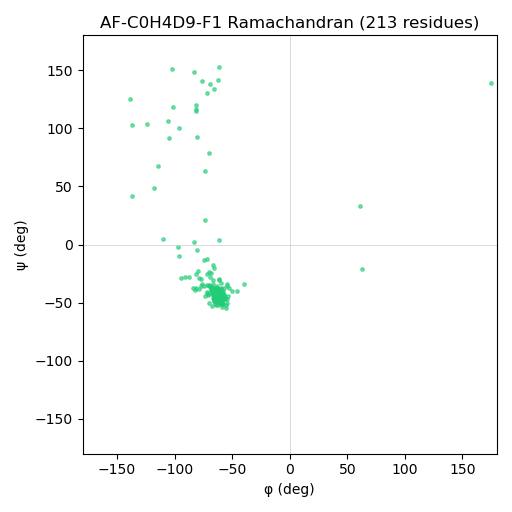O O . ILE A 1 210 ? -28.732 14.707 -10.671 1.00 79.00 210 ILE A O 1
ATOM 1731 N N . TRP A 1 211 ? -29.069 12.517 -10.316 1.00 78.56 211 TRP A N 1
ATOM 1732 C CA . TRP A 1 211 ? -30.326 12.442 -11.058 1.00 78.56 211 TRP A CA 1
ATOM 1733 C C . TRP A 1 211 ? -31.380 13.397 -10.492 1.00 78.56 211 TRP A C 1
ATOM 1735 O O . TRP A 1 211 ? -31.902 14.207 -11.241 1.00 78.56 211 TRP A O 1
ATOM 1745 N N . ASN A 1 212 ? -31.614 13.378 -9.175 1.00 80.75 212 ASN A N 1
ATOM 1746 C CA . ASN A 1 212 ? -32.555 14.286 -8.502 1.00 80.75 212 ASN A CA 1
ATOM 1747 C C . ASN A 1 212 ? -32.132 15.766 -8.526 1.00 80.75 212 ASN A C 1
ATOM 1749 O O . ASN A 1 212 ? -32.921 16.637 -8.175 1.00 80.75 212 ASN A O 1
ATOM 1753 N N . PHE A 1 213 ? -30.860 16.055 -8.802 1.00 77.25 213 PHE A N 1
ATOM 1754 C CA . PHE A 1 213 ? -30.375 17.425 -8.954 1.00 77.25 213 PHE A CA 1
ATOM 1755 C C . PHE A 1 213 ? -30.545 17.924 -10.396 1.00 77.25 213 PHE A C 1
ATOM 1757 O O . PHE A 1 213 ? -30.683 19.124 -10.614 1.00 77.25 213 PHE A O 1
ATOM 1764 N N . LEU A 1 214 ? -30.522 17.011 -11.373 1.00 75.56 214 LEU A N 1
ATOM 1765 C CA . LEU A 1 214 ? -30.666 17.316 -12.797 1.00 75.56 214 LEU A CA 1
ATOM 1766 C C . LEU A 1 214 ? -32.123 17.259 -13.294 1.00 75.56 214 LEU A C 1
ATOM 1768 O O . LEU A 1 214 ? -32.436 17.965 -14.252 1.00 75.56 214 LEU A O 1
ATOM 1772 N N . PHE A 1 215 ? -32.983 16.446 -12.670 1.00 68.38 215 PHE A N 1
ATOM 1773 C CA . PHE A 1 215 ? -34.402 16.236 -13.000 1.00 68.38 215 PHE A CA 1
ATOM 1774 C C . PHE A 1 215 ? -35.289 16.432 -11.771 1.00 68.38 215 PHE A C 1
ATOM 1776 O O . PHE A 1 215 ? -36.378 17.024 -11.941 1.00 68.38 215 PHE A O 1
#

Sequence (215 aa):
MYLFKNAKDSLINSLQYDKSSPLIKLNYLFKVILRFTFLVSFSFLAIIVSTLYVENNIINKKLLQSFEITSLILSLLSFIILIRQNGTYILSKIKMYPFSFKDLIDVSLSTGVVTISVLDIFLCYLFLIVELLVFLIALFSLYECLDNPYMKDNENMNSFSLQFTSVSYIGLYIISQMIVFRSMPYHPTEYLGYIFKNIFEDIFCVMKKIWNFLF

pLDDT: mean 80.34, std 13.19, range [35.69, 95.5]

Secondary structure (DSSP, 8-state):
--TTSSHHHHHHHHHH----HHHHHHHHHHHHHHHHHHHHHHHHHHHHHHHHHH-SS-TTHHHHHHHHHHHHHHHHHHHHHHHSTTHHHHHHHHHHS---HHHHHHHHHHTSS-SS-HHHHHHHHHHHHHHHHHHHHHHHHHHHHHH-GGGS-TTSHHHHHHHHHHHHHHHHHHHHHHHHHHHSSS-HHHHHHHHHHHHHHHHHHHHHHHHHHH-

Radius of gyration: 19.86 Å; Cα contacts (8 Å, |Δi|>4): 170; chains: 1; bounding box: 55×33×50 Å

Organism: Plasmodium falciparum (isolate 3D7) (NCBI:txid36329)

Nearest PDB structures (foldseek):
  6z0c-assembly4_D  TM=3.951E-01  e=7.450E-02  Escherichia coli
  1x8z-assembly3_A  TM=5.263E-01  e=4.513E+00  Arabidopsis thaliana
  2efk-assembly1_A-2  TM=2.379E-01  e=1.455E+00  Homo sapiens
  2efl-assembly1_A-2  TM=2.382E-01  e=5.713E+00  Homo sapiens
  7n6g-assembly1_3T  TM=1.674E-01  e=8.735E+00  Chlamydomonas reinhardtii

Solvent-accessible surface area (backbone atoms only — not comparable to full-atom values): 11752 Å² total; per-residue (Å²): 141,78,84,62,88,46,60,66,61,46,49,50,47,63,72,73,50,92,81,56,74,50,58,60,52,38,22,55,48,41,52,50,49,36,50,50,50,22,53,50,26,48,52,48,33,54,53,48,53,50,48,64,70,74,44,92,84,56,83,63,49,70,59,54,51,50,50,38,55,49,23,48,52,48,22,51,45,30,49,54,35,70,69,39,95,56,32,38,54,50,44,31,47,47,65,76,45,57,65,35,71,64,59,53,49,53,48,40,65,68,60,77,60,68,87,53,56,70,66,54,53,51,53,44,52,51,43,54,51,48,55,50,50,49,35,51,51,18,52,51,50,45,50,52,39,72,69,36,75,82,42,66,51,63,84,42,68,65,38,39,52,54,47,53,52,18,55,48,43,42,48,52,50,54,52,51,52,53,56,51,55,74,49,47,97,60,58,71,69,59,53,51,53,47,41,52,52,29,52,53,50,47,51,51,52,50,53,51,53,51,46,66,72,76,105

Mean predicted aligned error: 18.83 Å